Protein AF-A0A1G2L2D4-F1 (afdb_monomer_lite)

Foldseek 3Di:
DQLVVVVVVVDDNVVSVLVVLLVVCLPPAQFDQPVVVVVVCVVVVHDQDPPAPNRVDPPDRDHDDLVSLVVSCVSNPLVNVVVSLVVNLVVCVVSVHPDSQDPSSLVSQLSSVVSVCPVVQQDLVVAPDDLVNLCVLVVDDDDCLSVLLSLLQSLVCVVPVVCSDPVSSSVSSNVSVVDDPVVSVVSSVVSVVVSCVVVVVVSVVSCVVSVHD

pLDDT: mean 89.4, std 8.07, range [45.72, 97.75]

Organism: NCBI:txid1802276

Secondary structure (DSSP, 8-state):
-HHHHHHHTT--HHHHHHHHHHHHHTT---PPPHHHHHHHHHHHTPPPPTT-HHHH----S-PPPHHHHHHHHHHH-GGGHHHHHHHHHHHHHHTT-S-SS-HHHHHHHHHHHHHHGGGTS--GGGSS--HHHHHHHHT--S-HHHHHHHHHHHHHHHH-GGG--HHHHHHHHHHHTTS-HHHHHHHHHHHHHHHHHHHHHHHHHHHHHTT--

Radius of gyration: 24.01 Å; chains: 1; bounding box: 60×28×70 Å

Structure (mmCIF, N/CA/C/O backbone):
data_AF-A0A1G2L2D4-F1
#
_entry.id   AF-A0A1G2L2D4-F1
#
loop_
_atom_site.group_PDB
_atom_site.id
_atom_site.type_symbol
_atom_site.label_atom_id
_atom_site.label_alt_id
_atom_site.label_comp_id
_atom_site.label_asym_id
_atom_site.label_entity_id
_atom_site.label_seq_id
_atom_site.pdbx_PDB_ins_code
_atom_site.Cartn_x
_atom_site.Cartn_y
_atom_site.Cartn_z
_atom_site.occupancy
_atom_site.B_iso_or_equiv
_atom_site.auth_seq_id
_atom_site.auth_comp_id
_atom_site.auth_asym_id
_atom_site.auth_atom_id
_atom_site.pdbx_PDB_model_num
ATOM 1 N N . MET A 1 1 ? 6.292 14.207 -29.269 1.00 80.69 1 MET A N 1
ATOM 2 C CA . MET A 1 1 ? 7.335 13.376 -29.922 1.00 80.69 1 MET A CA 1
ATOM 3 C C . MET A 1 1 ? 6.946 11.897 -30.044 1.00 80.69 1 MET A C 1
ATOM 5 O O . MET A 1 1 ? 6.486 11.545 -31.118 1.00 80.69 1 MET A O 1
ATOM 9 N N . SER A 1 2 ? 7.044 11.030 -29.019 1.00 88.88 2 SER A N 1
ATOM 10 C CA . SER A 1 2 ? 6.772 9.578 -29.199 1.00 88.88 2 SER A CA 1
ATOM 11 C C . SER A 1 2 ? 5.342 9.255 -29.649 1.00 88.88 2 SER A C 1
ATOM 13 O O . SER A 1 2 ? 5.159 8.437 -30.542 1.00 88.88 2 SER A O 1
ATOM 15 N N . PHE A 1 3 ? 4.338 9.939 -29.089 1.00 92.94 3 PHE A N 1
ATOM 16 C CA . PHE A 1 3 ? 2.937 9.779 -29.498 1.00 92.94 3 PHE A CA 1
ATOM 17 C C . PHE A 1 3 ? 2.732 10.103 -30.986 1.00 92.94 3 PHE A C 1
ATOM 19 O O . PHE A 1 3 ? 2.241 9.273 -31.736 1.00 92.94 3 PHE A O 1
ATOM 26 N N . GLU A 1 4 ? 3.191 11.274 -31.439 1.00 94.25 4 GLU A N 1
ATOM 27 C CA . GLU A 1 4 ? 3.079 11.697 -32.844 1.00 94.25 4 GLU A CA 1
ATOM 28 C C . GLU A 1 4 ? 3.767 10.727 -33.810 1.00 94.25 4 GLU A C 1
ATOM 30 O O . GLU A 1 4 ? 3.238 10.459 -34.888 1.00 94.25 4 GLU A O 1
ATOM 35 N N . ILE A 1 5 ? 4.934 10.190 -33.433 1.00 95.69 5 ILE A N 1
ATOM 36 C CA . ILE A 1 5 ? 5.653 9.195 -34.240 1.00 95.69 5 ILE A CA 1
ATOM 37 C C . ILE A 1 5 ? 4.806 7.927 -34.387 1.00 95.69 5 ILE A C 1
ATOM 39 O O . ILE A 1 5 ? 4.599 7.461 -35.505 1.00 95.69 5 ILE A O 1
ATOM 43 N N . LEU A 1 6 ? 4.270 7.397 -33.287 1.00 96.44 6 LEU A N 1
ATOM 44 C CA . LEU A 1 6 ? 3.450 6.182 -33.303 1.00 96.44 6 LEU A CA 1
ATOM 45 C C . LEU A 1 6 ? 2.136 6.382 -34.070 1.00 96.44 6 LEU A C 1
ATOM 47 O O . LEU A 1 6 ? 1.734 5.504 -34.833 1.00 96.44 6 LEU A O 1
ATOM 51 N N . THR A 1 7 ? 1.518 7.557 -33.958 1.00 94.56 7 THR A N 1
ATOM 52 C CA . THR A 1 7 ? 0.327 7.918 -34.740 1.00 94.56 7 THR A CA 1
ATOM 53 C C . THR A 1 7 ? 0.637 7.984 -36.237 1.00 94.56 7 THR A C 1
ATOM 55 O O . THR A 1 7 ? -0.134 7.470 -37.046 1.00 94.56 7 THR A O 1
ATOM 58 N N . ARG A 1 8 ? 1.793 8.540 -36.636 1.00 96.25 8 ARG A N 1
ATOM 59 C CA . ARG A 1 8 ? 2.243 8.539 -38.045 1.00 96.25 8 ARG A CA 1
ATOM 60 C C . ARG A 1 8 ? 2.500 7.129 -38.574 1.00 96.25 8 ARG A C 1
ATOM 62 O O . ARG A 1 8 ? 2.202 6.857 -39.733 1.00 96.25 8 ARG A O 1
ATOM 69 N N . LEU A 1 9 ? 2.994 6.236 -37.717 1.00 96.81 9 LEU A N 1
ATOM 70 C CA . LEU A 1 9 ? 3.162 4.808 -38.005 1.00 96.81 9 LEU A CA 1
ATOM 71 C C . LEU A 1 9 ? 1.843 4.010 -37.940 1.00 96.81 9 LEU A C 1
ATOM 73 O O . LEU A 1 9 ? 1.861 2.797 -38.126 1.00 96.81 9 LEU A O 1
ATOM 77 N N . ARG A 1 10 ? 0.702 4.681 -37.723 1.00 96.06 10 ARG A N 1
ATOM 78 C CA . ARG A 1 10 ? -0.653 4.106 -37.669 1.00 96.06 10 ARG A CA 1
ATOM 79 C C . ARG A 1 10 ? -0.876 3.074 -36.558 1.00 96.06 10 ARG A C 1
ATOM 81 O O . ARG A 1 10 ? -1.702 2.176 -36.711 1.00 96.06 10 ARG A O 1
ATOM 88 N N . PHE A 1 11 ? -0.192 3.215 -35.423 1.00 96.69 11 PHE A N 1
ATOM 89 C CA . PHE A 1 11 ? -0.534 2.441 -34.227 1.00 96.69 11 PHE A CA 1
ATOM 90 C C . PHE A 1 11 ? -1.884 2.888 -33.635 1.00 96.69 11 PHE A C 1
ATOM 92 O O . PHE A 1 11 ? -2.236 4.066 -33.750 1.00 96.69 11 PHE A O 1
ATOM 99 N N . PRO A 1 12 ? -2.627 1.990 -32.958 1.00 97.69 12 PRO A N 1
ATOM 100 C CA . PRO A 1 12 ? -3.828 2.367 -32.217 1.00 97.69 12 PRO A CA 1
ATOM 101 C C . PRO A 1 12 ? -3.536 3.454 -31.176 1.00 97.69 12 PRO A C 1
ATOM 103 O O . PRO A 1 12 ? -2.518 3.387 -30.482 1.00 97.69 12 PRO A O 1
ATOM 106 N N . SER A 1 13 ? -4.451 4.416 -31.011 1.00 94.94 13 SER A N 1
ATOM 107 C CA . SER A 1 13 ? -4.260 5.555 -30.097 1.00 94.94 13 SER A CA 1
ATOM 108 C C . SER A 1 13 ? -3.960 5.117 -28.663 1.00 94.94 13 SER A C 1
ATOM 110 O O . SER A 1 13 ? -3.016 5.623 -28.067 1.00 94.94 13 SER A O 1
ATOM 112 N N . GLN A 1 14 ? -4.670 4.105 -28.150 1.00 94.81 14 GLN A N 1
ATOM 113 C CA . GLN A 1 14 ? -4.431 3.551 -26.808 1.00 94.81 14 GLN A CA 1
ATOM 114 C C . GLN A 1 14 ? -2.997 3.017 -26.646 1.00 94.81 14 GLN A C 1
ATOM 116 O O . GLN A 1 14 ? -2.347 3.234 -25.625 1.00 94.81 14 GLN A O 1
ATOM 121 N N . THR A 1 15 ? -2.466 2.345 -27.673 1.00 95.44 15 THR A N 1
ATOM 122 C CA . THR A 1 15 ? -1.081 1.854 -27.678 1.00 95.44 15 THR A CA 1
ATOM 123 C C . THR A 1 15 ? -0.090 3.014 -27.716 1.00 95.44 15 THR A C 1
ATOM 125 O O . THR A 1 15 ? 0.883 3.018 -26.961 1.00 95.44 15 THR A O 1
ATOM 128 N N . ALA A 1 16 ? -0.341 4.009 -28.569 1.00 96.62 16 ALA A N 1
ATOM 129 C CA . ALA A 1 16 ? 0.513 5.182 -28.694 1.00 96.62 16 ALA A CA 1
ATOM 130 C C . ALA A 1 16 ? 0.559 6.007 -27.395 1.00 96.62 16 ALA A C 1
ATOM 132 O O . ALA A 1 16 ? 1.639 6.440 -26.989 1.00 96.62 16 ALA A O 1
ATOM 133 N N . GLU A 1 17 ? -0.581 6.187 -26.724 1.00 95.56 17 GLU A N 1
ATOM 134 C CA . GLU A 1 17 ? -0.696 6.872 -25.430 1.00 95.56 17 GLU A CA 1
ATOM 135 C C . GLU A 1 17 ? 0.089 6.143 -24.346 1.00 95.56 17 GLU A C 1
ATOM 137 O O . GLU A 1 17 ? 0.968 6.742 -23.720 1.00 95.56 17 GLU A O 1
ATOM 142 N N . LYS A 1 18 ? -0.151 4.834 -24.188 1.00 96.00 18 LYS A N 1
ATOM 143 C CA . LYS A 1 18 ? 0.572 3.999 -23.226 1.00 96.00 18 LYS A CA 1
ATOM 144 C C . LYS A 1 18 ? 2.081 4.095 -23.436 1.00 96.00 18 LYS A C 1
ATOM 146 O O . LYS A 1 18 ? 2.811 4.415 -22.502 1.00 96.00 18 LYS A O 1
ATOM 151 N N . ILE A 1 19 ? 2.567 3.869 -24.659 1.00 96.56 19 ILE A N 1
ATOM 152 C CA . ILE A 1 19 ? 4.010 3.919 -24.945 1.00 96.56 19 ILE A CA 1
ATOM 153 C C . ILE A 1 19 ? 4.569 5.320 -24.677 1.00 96.56 19 ILE A C 1
ATOM 155 O O . ILE A 1 19 ? 5.642 5.446 -24.089 1.00 96.56 19 ILE A O 1
ATOM 159 N N . ALA A 1 20 ? 3.855 6.382 -25.058 1.00 96.38 20 ALA A N 1
ATOM 160 C CA . ALA A 1 20 ? 4.299 7.746 -24.794 1.00 96.38 20 ALA A CA 1
ATOM 161 C C . ALA A 1 20 ? 4.417 8.041 -23.289 1.00 96.38 20 ALA A C 1
ATOM 163 O O . ALA A 1 20 ? 5.375 8.702 -22.880 1.00 96.38 20 ALA A O 1
ATOM 164 N N . ILE A 1 21 ? 3.491 7.533 -22.469 1.00 96.75 21 ILE A N 1
ATOM 165 C CA . ILE A 1 21 ? 3.555 7.623 -21.004 1.00 96.75 21 ILE A CA 1
ATOM 166 C C . ILE A 1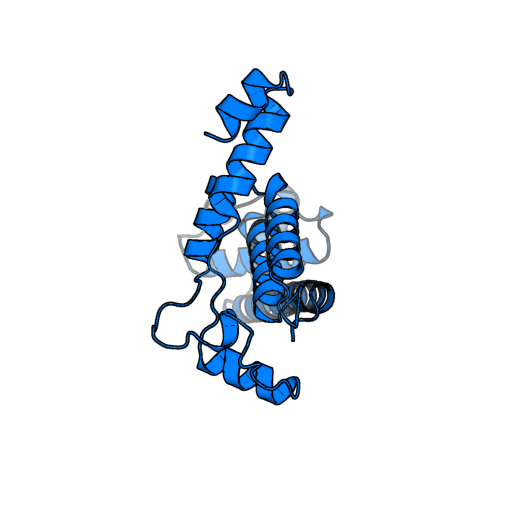 21 ? 4.773 6.857 -20.480 1.00 96.75 21 ILE A C 1
ATOM 168 O O . ILE A 1 21 ? 5.579 7.434 -19.748 1.00 96.75 21 ILE A O 1
ATOM 172 N N . LEU A 1 22 ? 4.957 5.600 -20.891 1.00 97.12 22 LEU A N 1
ATOM 173 C CA . LEU A 1 22 ? 6.080 4.773 -20.443 1.00 97.12 22 LEU A CA 1
ATOM 174 C C . LEU A 1 22 ? 7.427 5.419 -20.792 1.00 97.12 22 LEU A C 1
ATOM 176 O O . LEU A 1 22 ? 8.273 5.589 -19.919 1.00 97.12 22 LEU A O 1
ATOM 180 N N . VAL A 1 23 ? 7.604 5.872 -22.035 1.00 95.25 23 VAL A N 1
ATOM 181 C CA . VAL A 1 23 ? 8.831 6.555 -22.475 1.00 95.25 23 VAL A CA 1
ATOM 182 C C . VAL A 1 23 ? 9.038 7.873 -21.729 1.00 95.25 23 VAL A C 1
ATOM 184 O O . VAL A 1 23 ? 10.165 8.198 -21.372 1.00 95.25 23 VAL A O 1
ATOM 187 N N . ARG A 1 24 ? 7.981 8.635 -21.431 1.00 95.44 24 ARG A N 1
ATOM 188 C CA . ARG A 1 24 ? 8.111 9.880 -20.658 1.00 95.44 24 ARG A CA 1
ATOM 189 C C . ARG A 1 24 ? 8.618 9.630 -19.236 1.00 95.44 24 ARG A C 1
ATOM 191 O O . ARG A 1 24 ? 9.374 10.447 -18.720 1.00 95.44 24 ARG A O 1
ATOM 198 N N . TRP A 1 25 ? 8.189 8.537 -18.609 1.00 96.06 25 TRP A N 1
ATOM 199 C CA . TRP A 1 25 ? 8.404 8.298 -17.181 1.00 96.06 25 TRP A CA 1
ATOM 200 C C . TRP A 1 25 ? 9.449 7.221 -16.858 1.00 96.06 25 TRP A C 1
ATOM 202 O O . TRP A 1 25 ? 9.748 7.046 -15.682 1.00 96.06 25 TRP A O 1
ATOM 212 N N . HIS A 1 26 ? 10.021 6.510 -17.841 1.00 93.25 26 HIS A N 1
ATOM 213 C CA . HIS A 1 26 ? 10.925 5.372 -17.585 1.00 93.25 26 HIS A CA 1
ATOM 214 C C . HIS A 1 26 ? 12.214 5.729 -16.826 1.00 93.25 26 HIS A C 1
ATOM 216 O O . HIS A 1 26 ? 12.750 4.880 -16.118 1.00 93.25 26 HIS A O 1
ATOM 222 N N . LEU A 1 27 ? 12.686 6.978 -16.907 1.00 89.88 27 LEU A N 1
ATOM 223 C CA . LEU A 1 27 ? 13.819 7.489 -16.119 1.00 89.88 27 LEU A CA 1
ATOM 224 C C . LEU A 1 27 ? 13.375 7.984 -14.731 1.00 89.88 27 LEU A C 1
ATOM 226 O O . LEU A 1 27 ? 13.792 9.045 -14.265 1.00 89.88 27 LEU A O 1
ATOM 230 N N . PHE A 1 28 ? 12.482 7.244 -14.073 1.00 89.81 28 PHE A N 1
ATOM 231 C CA . PHE A 1 28 ? 12.010 7.585 -12.735 1.00 89.81 28 PHE A CA 1
ATOM 232 C C . PHE A 1 28 ? 13.119 7.403 -11.690 1.00 89.81 28 PHE A C 1
ATOM 234 O O . PHE A 1 28 ? 14.000 6.553 -11.816 1.00 89.81 28 PHE A O 1
ATOM 241 N N . ASN A 1 29 ? 13.065 8.208 -10.627 1.00 82.44 29 ASN A N 1
ATOM 242 C CA . ASN A 1 29 ? 14.020 8.142 -9.526 1.00 82.44 29 ASN A CA 1
ATOM 243 C C . ASN A 1 29 ? 13.524 7.179 -8.432 1.00 82.44 29 ASN A C 1
ATOM 245 O O . ASN A 1 29 ? 12.402 7.307 -7.937 1.00 82.44 29 ASN A O 1
ATOM 249 N N . TYR A 1 30 ? 14.381 6.245 -8.023 1.00 86.69 30 TYR A N 1
ATOM 250 C CA . TYR A 1 30 ? 14.135 5.251 -6.974 1.00 86.69 30 TYR A CA 1
ATOM 251 C C . TYR A 1 30 ? 15.313 5.140 -5.986 1.00 86.69 30 TYR A C 1
ATOM 253 O O . TYR A 1 30 ? 15.654 4.054 -5.514 1.00 86.69 30 TYR A O 1
ATOM 261 N N . LYS A 1 31 ? 15.956 6.272 -5.672 1.00 85.94 31 LYS A N 1
ATOM 262 C CA . LYS A 1 31 ? 17.039 6.352 -4.679 1.00 85.94 31 LYS A CA 1
ATOM 263 C C . LYS A 1 31 ? 16.549 5.934 -3.287 1.00 85.94 31 LYS A C 1
ATOM 265 O O . LYS A 1 31 ? 15.456 6.318 -2.862 1.00 85.94 31 LYS A O 1
ATOM 270 N N . LEU A 1 32 ? 17.377 5.168 -2.581 1.00 82.62 32 LEU A N 1
ATOM 271 C CA . LEU A 1 32 ? 17.177 4.824 -1.174 1.00 82.62 32 LEU A CA 1
ATOM 272 C C . LEU A 1 32 ? 17.857 5.849 -0.272 1.00 82.62 32 LEU A C 1
ATOM 274 O O . LEU A 1 32 ? 18.746 6.582 -0.707 1.00 82.62 32 LEU A O 1
ATOM 278 N N . GLN A 1 33 ? 17.430 5.887 0.988 1.00 82.31 33 GLN A N 1
ATOM 279 C CA . GLN A 1 33 ? 18.176 6.590 2.020 1.00 82.31 33 GLN A CA 1
ATOM 280 C C . GLN A 1 33 ? 19.536 5.902 2.201 1.00 82.31 33 GLN A C 1
ATOM 282 O O . GLN A 1 33 ? 19.634 4.675 2.123 1.00 82.31 33 GLN A O 1
ATOM 287 N N . ARG A 1 34 ? 20.594 6.695 2.373 1.00 78.62 34 ARG A N 1
ATOM 288 C CA . ARG A 1 34 ? 21.974 6.202 2.299 1.00 78.62 34 ARG A CA 1
ATOM 289 C C . ARG A 1 34 ? 22.308 5.186 3.394 1.00 78.62 34 ARG A C 1
ATOM 291 O O . ARG A 1 34 ? 22.949 4.185 3.107 1.00 78.62 34 ARG A O 1
ATOM 298 N N . ASP A 1 35 ? 21.893 5.461 4.621 1.00 80.00 35 ASP A N 1
ATOM 299 C CA . ASP A 1 35 ? 22.032 4.584 5.787 1.00 80.00 35 ASP A CA 1
ATOM 300 C C . ASP A 1 35 ? 21.331 3.238 5.572 1.00 80.00 35 ASP A C 1
ATOM 302 O O . ASP A 1 35 ? 21.968 2.194 5.697 1.00 80.00 35 ASP A O 1
ATOM 306 N N . VAL A 1 36 ? 20.069 3.275 5.136 1.00 80.88 36 VAL A N 1
ATOM 307 C CA . VAL A 1 36 ? 19.278 2.077 4.810 1.00 80.88 36 VAL A CA 1
ATOM 308 C C . VAL A 1 36 ? 19.978 1.255 3.728 1.00 80.88 36 VAL A C 1
ATOM 310 O O . VAL A 1 36 ? 20.121 0.040 3.826 1.00 80.88 36 VAL A O 1
ATOM 313 N N . GLU A 1 37 ? 20.472 1.921 2.690 1.00 79.69 37 GLU A N 1
ATOM 314 C CA . GLU A 1 37 ? 21.170 1.259 1.598 1.00 79.69 37 GLU A CA 1
ATOM 315 C C . GLU A 1 37 ? 22.506 0.623 2.013 1.00 79.69 37 GLU A C 1
ATOM 317 O O . GLU A 1 37 ? 22.841 -0.470 1.549 1.00 79.69 37 GLU A O 1
ATOM 322 N N . GLU A 1 38 ? 23.286 1.301 2.855 1.00 81.88 38 GLU A N 1
ATOM 323 C CA . GLU A 1 38 ? 24.543 0.770 3.387 1.00 81.88 38 GLU A CA 1
ATOM 324 C C . GLU A 1 38 ? 24.298 -0.459 4.276 1.00 81.88 38 GLU A C 1
ATOM 326 O O . GLU A 1 38 ? 25.048 -1.432 4.176 1.00 81.88 38 GLU A O 1
ATOM 331 N N . GLU A 1 39 ? 23.234 -0.451 5.081 1.00 83.31 39 GLU A N 1
ATOM 332 C CA . GLU A 1 39 ? 22.797 -1.598 5.885 1.00 83.31 39 GLU A CA 1
ATOM 333 C C . GLU A 1 39 ? 22.426 -2.797 5.000 1.00 83.31 39 GLU A C 1
ATOM 335 O O . GLU A 1 39 ? 23.010 -3.874 5.135 1.00 83.31 39 GLU A O 1
ATOM 340 N N . ILE A 1 40 ? 21.566 -2.587 4.001 1.00 81.75 40 ILE A N 1
ATOM 341 C CA . ILE A 1 40 ? 21.149 -3.629 3.052 1.00 81.75 40 ILE A CA 1
ATOM 342 C C . ILE A 1 40 ? 22.345 -4.254 2.325 1.00 81.75 40 ILE A C 1
ATOM 344 O O . ILE A 1 40 ? 22.413 -5.472 2.160 1.00 81.75 40 ILE A O 1
ATOM 348 N N . ARG A 1 41 ? 23.302 -3.439 1.864 1.00 79.94 41 ARG A N 1
ATOM 349 C CA . ARG A 1 41 ? 24.497 -3.948 1.171 1.00 79.94 41 ARG A CA 1
ATOM 350 C C . ARG A 1 41 ? 25.334 -4.847 2.072 1.00 79.94 41 ARG A C 1
ATOM 352 O O . ARG A 1 41 ? 25.799 -5.886 1.608 1.00 79.94 41 ARG A O 1
ATOM 359 N N . ARG A 1 42 ? 25.493 -4.479 3.350 1.00 83.94 42 ARG A N 1
ATOM 360 C CA . ARG A 1 42 ? 26.192 -5.314 4.341 1.00 83.94 42 ARG A CA 1
ATOM 361 C C . ARG A 1 42 ? 25.459 -6.632 4.555 1.00 83.94 42 ARG A C 1
ATOM 363 O O . ARG A 1 42 ? 26.083 -7.686 4.516 1.00 83.94 42 ARG A O 1
ATOM 370 N N . GLU A 1 43 ? 24.142 -6.584 4.713 1.00 82.19 43 GLU A N 1
ATOM 371 C CA . GLU A 1 43 ? 23.315 -7.776 4.913 1.00 82.19 43 GLU A CA 1
ATOM 372 C C . GLU A 1 43 ? 23.318 -8.745 3.723 1.00 82.19 43 GLU A C 1
ATOM 374 O O . GLU A 1 43 ? 23.214 -9.965 3.904 1.00 82.19 43 GLU A O 1
ATOM 379 N N . LEU A 1 44 ? 23.376 -8.210 2.503 1.00 79.62 44 LEU A N 1
ATOM 380 C CA . LEU A 1 44 ? 23.395 -8.984 1.262 1.00 79.62 44 LEU A CA 1
ATOM 381 C C . LEU A 1 44 ? 24.812 -9.365 0.814 1.00 79.62 44 LEU A C 1
ATOM 383 O O . LEU A 1 44 ? 24.946 -10.079 -0.178 1.00 79.62 44 LEU A O 1
ATOM 387 N N . ASN A 1 45 ? 25.847 -8.915 1.532 1.00 81.50 45 ASN A N 1
ATOM 388 C CA . ASN A 1 45 ? 27.250 -9.032 1.134 1.00 81.50 45 ASN A CA 1
ATOM 389 C C . ASN A 1 45 ? 27.488 -8.532 -0.309 1.00 81.50 45 ASN A C 1
ATOM 391 O O . ASN A 1 45 ? 28.174 -9.169 -1.109 1.00 81.50 45 ASN A O 1
ATOM 395 N N . GLU A 1 46 ? 26.855 -7.408 -0.662 1.00 75.69 46 GLU A N 1
ATOM 396 C CA . GLU A 1 46 ? 26.930 -6.794 -1.989 1.00 75.69 46 GLU A CA 1
ATOM 397 C C . GLU A 1 46 ? 27.882 -5.589 -1.987 1.00 75.69 46 GLU A C 1
ATOM 399 O O . GLU A 1 46 ? 27.644 -4.582 -1.318 1.00 75.69 46 GLU A O 1
ATOM 404 N N . GLU A 1 47 ? 28.935 -5.654 -2.801 1.00 76.44 47 GLU A N 1
ATOM 405 C CA . GLU A 1 47 ? 29.851 -4.529 -3.016 1.00 76.44 47 GLU A CA 1
ATOM 406 C C . GLU A 1 47 ? 29.314 -3.529 -4.053 1.00 76.44 47 GLU A C 1
ATOM 408 O O . GLU A 1 47 ? 28.500 -3.866 -4.920 1.00 76.44 47 GLU A O 1
ATOM 413 N N . LYS A 1 48 ? 29.779 -2.273 -3.972 1.00 77.12 48 LYS A N 1
ATOM 414 C CA . LYS A 1 48 ? 29.490 -1.262 -5.002 1.00 77.12 48 LYS A CA 1
ATOM 415 C C . LYS A 1 48 ? 30.253 -1.607 -6.276 1.00 77.12 48 LYS A C 1
ATOM 417 O O . LYS A 1 48 ? 31.455 -1.852 -6.225 1.00 77.12 48 LYS A O 1
ATOM 422 N N . HIS A 1 49 ? 29.588 -1.546 -7.420 1.00 79.25 49 HIS A N 1
ATOM 423 C CA . HIS A 1 49 ? 30.216 -1.747 -8.709 1.00 79.25 49 HIS A CA 1
ATOM 424 C C . HIS A 1 49 ? 30.571 -0.399 -9.364 1.00 79.25 49 HIS A C 1
ATOM 426 O O . HIS A 1 49 ? 29.686 0.404 -9.653 1.00 79.25 49 HIS A O 1
ATOM 432 N N . PRO A 1 50 ? 31.844 -0.148 -9.718 1.00 77.25 50 PRO A N 1
ATOM 433 C CA . PRO A 1 50 ? 32.299 1.155 -10.219 1.00 77.25 50 PRO A CA 1
ATOM 434 C C . PRO A 1 50 ? 31.695 1.564 -11.570 1.00 77.25 50 PRO A C 1
ATOM 436 O O . PRO A 1 50 ? 31.790 2.721 -11.955 1.00 77.25 50 PRO A O 1
ATOM 439 N N . ARG A 1 51 ? 31.102 0.617 -12.308 1.00 77.81 51 ARG A N 1
ATOM 440 C CA . ARG A 1 51 ? 30.385 0.860 -13.576 1.00 77.81 51 ARG A CA 1
ATOM 441 C C . ARG A 1 51 ? 28.864 0.936 -13.444 1.00 77.81 51 ARG A C 1
ATOM 443 O O . ARG A 1 51 ? 28.205 1.105 -14.463 1.00 77.81 51 ARG A O 1
ATOM 450 N N . ASP A 1 52 ? 28.293 0.743 -12.254 1.00 77.94 52 ASP A N 1
ATOM 451 C CA . ASP A 1 52 ? 26.850 0.926 -12.088 1.00 77.94 52 ASP A CA 1
ATOM 452 C C . ASP A 1 52 ? 26.567 2.418 -11.850 1.00 77.94 52 ASP A C 1
ATOM 454 O O . ASP A 1 52 ? 27.041 2.971 -10.853 1.00 77.94 52 ASP A O 1
ATOM 458 N N . PRO A 1 53 ? 25.801 3.097 -12.726 1.00 74.44 53 PRO A N 1
ATOM 459 C CA . PRO A 1 53 ? 25.433 4.498 -12.523 1.00 74.44 53 PRO A CA 1
ATOM 460 C C . PRO A 1 53 ? 24.765 4.750 -11.167 1.00 74.44 53 PRO A C 1
ATOM 462 O O . PRO A 1 53 ? 24.903 5.829 -10.596 1.00 74.44 53 PRO A O 1
ATOM 465 N N . GLU A 1 54 ? 24.076 3.745 -10.620 1.00 72.81 54 GLU A N 1
ATOM 466 C CA . GLU A 1 54 ? 23.441 3.837 -9.307 1.00 72.81 54 GLU A CA 1
ATOM 467 C C . GLU A 1 54 ? 24.449 3.833 -8.144 1.00 72.81 54 GLU A C 1
ATOM 469 O O . GLU A 1 54 ? 24.140 4.366 -7.076 1.00 72.81 54 GLU A O 1
ATOM 474 N N . ASP A 1 55 ? 25.652 3.295 -8.347 1.00 71.06 55 ASP A N 1
ATOM 475 C CA . ASP A 1 55 ? 26.726 3.235 -7.349 1.00 71.06 55 ASP A CA 1
ATOM 476 C C . ASP A 1 55 ? 27.641 4.465 -7.364 1.00 71.06 55 ASP A C 1
ATOM 478 O O . ASP A 1 55 ? 28.228 4.809 -6.334 1.00 71.06 55 ASP A O 1
ATOM 482 N N . ILE A 1 56 ? 27.754 5.126 -8.520 1.00 63.09 56 ILE A N 1
ATOM 483 C CA . ILE A 1 56 ? 28.656 6.264 -8.750 1.00 63.09 56 ILE A CA 1
ATOM 484 C C . ILE A 1 56 ? 28.127 7.550 -8.086 1.00 63.09 56 ILE A C 1
ATOM 486 O O . ILE A 1 56 ? 28.905 8.398 -7.646 1.00 63.09 56 ILE A O 1
ATOM 490 N N . GLU A 1 57 ? 26.806 7.709 -7.979 1.00 58.19 57 GLU A N 1
ATOM 491 C CA . GLU A 1 57 ? 26.178 8.973 -7.588 1.00 58.19 57 GLU A CA 1
ATOM 492 C C . GLU A 1 57 ? 25.636 8.946 -6.144 1.00 58.19 57 GLU A C 1
ATOM 494 O O . GLU A 1 57 ? 24.469 8.655 -5.892 1.00 58.19 57 GLU A O 1
ATOM 499 N N . LEU A 1 58 ? 26.487 9.300 -5.174 1.00 53.91 58 LEU A N 1
ATOM 500 C CA . LEU A 1 58 ? 26.107 9.528 -3.765 1.00 53.91 58 LEU A CA 1
ATOM 501 C C . LEU A 1 58 ? 26.359 10.979 -3.322 1.00 53.91 58 LEU A C 1
ATOM 503 O O . LEU A 1 58 ? 26.767 11.241 -2.193 1.00 53.91 58 LEU A O 1
ATOM 507 N N . LYS A 1 59 ? 26.132 11.950 -4.212 1.00 45.72 59 LYS A N 1
ATOM 508 C CA . LYS A 1 59 ? 26.137 13.377 -3.854 1.00 45.72 59 LYS A CA 1
ATOM 509 C C . LYS A 1 59 ? 24.720 13.933 -3.942 1.00 45.72 59 LYS A C 1
ATOM 511 O O . LYS A 1 59 ? 24.324 14.504 -4.950 1.00 45.72 59 LYS A O 1
ATOM 516 N N . GLY A 1 60 ? 23.947 13.722 -2.884 1.00 53.03 60 GLY A N 1
ATOM 517 C CA . GLY A 1 60 ? 22.631 14.329 -2.711 1.00 53.03 60 GLY A CA 1
ATOM 518 C C . GLY A 1 60 ? 21.833 13.645 -1.608 1.00 53.03 60 GLY A C 1
ATOM 519 O O . GLY A 1 60 ? 21.756 12.422 -1.572 1.00 53.03 60 GLY A O 1
ATOM 520 N N . GLU A 1 61 ? 21.224 14.436 -0.730 1.00 58.69 61 GLU A N 1
ATOM 521 C CA . GLU A 1 61 ? 20.381 13.961 0.382 1.00 58.69 61 GLU A CA 1
ATOM 522 C C . GLU A 1 61 ? 18.973 13.522 -0.069 1.00 58.69 61 GLU A C 1
ATOM 524 O O . GLU A 1 61 ? 18.174 13.034 0.726 1.00 58.69 61 GLU A O 1
ATOM 529 N N . ASN A 1 62 ? 18.650 13.673 -1.358 1.00 73.94 62 ASN A N 1
ATOM 530 C CA . ASN A 1 62 ? 17.313 13.413 -1.883 1.00 73.94 62 ASN A CA 1
ATOM 531 C C . ASN A 1 62 ? 17.110 11.926 -2.220 1.00 73.94 62 ASN A C 1
ATOM 533 O O . ASN A 1 62 ? 17.632 11.424 -3.221 1.00 73.94 62 ASN A O 1
ATOM 537 N N . TYR A 1 63 ? 16.287 11.251 -1.416 1.00 83.06 63 TYR A N 1
ATOM 538 C CA . TYR A 1 63 ? 15.803 9.886 -1.637 1.00 83.06 63 TYR A CA 1
ATOM 539 C C . TYR A 1 63 ? 14.352 9.876 -2.141 1.00 83.06 63 TYR A C 1
ATOM 541 O O . TYR A 1 63 ? 13.619 10.867 -2.059 1.00 83.06 63 TYR A O 1
ATOM 549 N N . THR A 1 64 ? 13.909 8.741 -2.676 1.00 88.56 64 THR A N 1
ATOM 550 C CA . THR A 1 64 ? 12.536 8.585 -3.158 1.00 88.56 64 THR A CA 1
ATOM 551 C C . THR A 1 64 ? 11.587 8.387 -1.977 1.00 88.56 64 THR A C 1
ATOM 553 O O . THR A 1 64 ? 11.685 7.406 -1.243 1.00 88.56 64 THR A O 1
ATOM 556 N N . THR A 1 65 ? 10.645 9.311 -1.794 1.00 91.88 65 THR A N 1
ATOM 557 C CA . THR A 1 65 ? 9.591 9.235 -0.768 1.00 91.88 65 THR A CA 1
ATOM 558 C C . THR A 1 65 ? 8.329 8.559 -1.309 1.00 91.88 65 THR A C 1
ATOM 560 O O . THR A 1 65 ? 8.104 8.536 -2.522 1.00 91.88 65 THR A O 1
ATOM 563 N N . ASP A 1 66 ? 7.445 8.073 -0.429 1.00 92.56 66 ASP A N 1
ATOM 564 C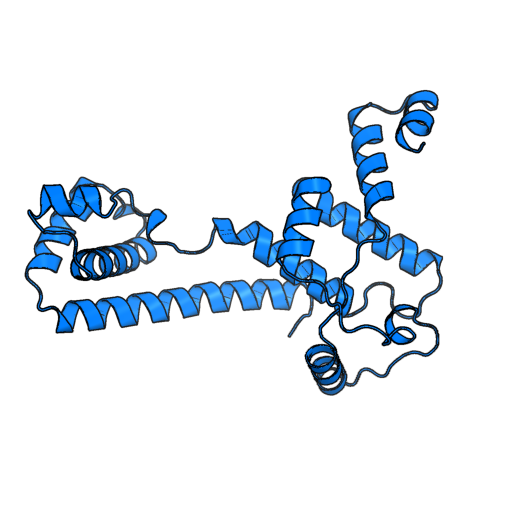 CA . ASP A 1 66 ? 6.158 7.500 -0.864 1.00 92.56 66 ASP A CA 1
ATOM 565 C C . ASP A 1 66 ? 5.284 8.546 -1.567 1.00 92.56 66 ASP A C 1
ATOM 567 O O . ASP A 1 66 ? 4.529 8.216 -2.474 1.00 92.56 66 ASP A O 1
ATOM 571 N N . ALA A 1 67 ? 5.413 9.828 -1.205 1.00 93.06 67 ALA A N 1
ATOM 572 C CA . ALA A 1 67 ? 4.732 10.920 -1.899 1.00 93.06 67 ALA A CA 1
ATOM 573 C C . ALA A 1 67 ? 5.182 11.034 -3.367 1.00 93.06 67 ALA A C 1
ATOM 575 O O . ALA A 1 67 ? 4.345 11.191 -4.262 1.00 93.06 67 ALA A O 1
ATOM 576 N N . SER A 1 68 ? 6.485 10.894 -3.629 1.00 93.31 68 SER A N 1
ATOM 577 C CA . SER A 1 68 ? 7.033 10.861 -4.990 1.00 93.31 68 SER A CA 1
ATOM 578 C C . SER A 1 68 ? 6.550 9.637 -5.769 1.00 93.31 68 SER A C 1
ATOM 580 O O . SER A 1 68 ? 6.175 9.775 -6.934 1.00 93.31 68 SER A O 1
ATOM 582 N N . ILE A 1 69 ? 6.482 8.465 -5.126 1.00 95.31 69 ILE A N 1
ATOM 583 C CA . ILE A 1 69 ? 5.952 7.240 -5.749 1.00 95.31 69 ILE A CA 1
ATOM 584 C C . ILE A 1 69 ? 4.457 7.396 -6.061 1.00 95.31 69 ILE A C 1
ATOM 586 O O . ILE A 1 69 ? 4.042 7.133 -7.185 1.00 95.31 69 ILE A O 1
ATOM 590 N N . ARG A 1 70 ? 3.652 7.919 -5.128 1.00 95.62 70 ARG A N 1
ATOM 591 C CA . ARG A 1 70 ? 2.226 8.220 -5.353 1.00 95.62 70 ARG A CA 1
ATOM 592 C C . ARG A 1 70 ? 2.017 9.181 -6.523 1.00 95.62 70 ARG A C 1
ATOM 594 O O . ARG A 1 70 ? 1.105 8.989 -7.325 1.00 95.62 70 ARG A O 1
ATOM 601 N N . ARG A 1 71 ? 2.865 10.207 -6.653 1.00 95.69 71 ARG A N 1
ATOM 602 C CA . ARG A 1 71 ? 2.829 11.125 -7.802 1.00 95.69 71 ARG A CA 1
ATOM 603 C C . ARG A 1 71 ? 3.155 10.403 -9.110 1.00 95.69 71 ARG A C 1
ATOM 605 O O . ARG A 1 71 ? 2.478 10.656 -10.102 1.00 95.69 71 ARG A O 1
ATOM 612 N N . LEU A 1 72 ? 4.154 9.522 -9.113 1.00 96.81 72 LEU A N 1
ATOM 613 C CA . LEU A 1 72 ? 4.507 8.721 -10.285 1.00 96.81 72 LEU A CA 1
ATOM 614 C C . LEU A 1 72 ? 3.352 7.801 -10.701 1.00 96.81 72 LEU A C 1
ATOM 616 O O . LEU A 1 72 ? 2.941 7.860 -11.855 1.00 96.81 72 LEU A O 1
ATOM 620 N N . ILE A 1 73 ? 2.780 7.044 -9.758 1.00 96.94 73 ILE A N 1
ATOM 621 C CA . ILE A 1 73 ? 1.623 6.164 -9.996 1.00 96.94 73 ILE A CA 1
ATOM 622 C C . ILE A 1 73 ? 0.465 6.957 -10.611 1.00 96.94 73 ILE A C 1
ATOM 624 O O . ILE A 1 73 ? -0.103 6.530 -11.608 1.00 96.94 73 ILE A O 1
ATOM 628 N N . ARG A 1 74 ? 0.150 8.146 -10.079 1.00 96.81 74 ARG A N 1
ATOM 629 C CA . ARG A 1 74 ? -0.924 8.997 -10.619 1.00 96.81 74 ARG A CA 1
ATOM 630 C C . ARG A 1 74 ? -0.668 9.448 -12.060 1.00 96.81 74 ARG A C 1
ATOM 632 O O . ARG A 1 74 ? -1.609 9.571 -12.831 1.00 96.81 74 ARG A O 1
ATOM 639 N N . ASN A 1 75 ? 0.584 9.732 -12.410 1.00 96.50 75 ASN A N 1
ATOM 640 C CA . ASN A 1 75 ? 0.938 10.230 -13.741 1.00 96.50 75 ASN A CA 1
ATOM 641 C C . ASN A 1 75 ? 1.065 9.120 -14.791 1.00 96.50 75 ASN A C 1
ATOM 643 O O . ASN A 1 75 ? 0.962 9.405 -15.984 1.00 96.50 75 ASN A O 1
ATOM 647 N N . VAL A 1 76 ? 1.374 7.897 -14.355 1.00 97.06 76 VAL A N 1
ATOM 648 C CA . VAL A 1 76 ? 1.601 6.737 -15.226 1.00 97.06 76 VAL A CA 1
ATOM 649 C C . VAL A 1 76 ? 0.351 5.868 -15.352 1.00 97.06 76 VAL A C 1
ATOM 651 O O . VAL A 1 76 ? 0.120 5.311 -16.419 1.00 97.06 76 VAL A O 1
ATOM 654 N N . GLY A 1 77 ? -0.455 5.790 -14.295 1.00 96.44 77 GLY A N 1
ATOM 655 C CA . GLY A 1 77 ? -1.550 4.837 -14.147 1.00 96.44 77 GLY A CA 1
ATOM 656 C C . GLY A 1 77 ? -1.084 3.577 -13.400 1.00 96.44 77 GLY A C 1
ATOM 657 O O . GLY A 1 77 ? -0.022 3.033 -13.732 1.00 96.44 77 GLY A O 1
ATOM 658 N N . PRO A 1 78 ? -1.822 3.100 -12.377 1.00 95.75 78 PRO A N 1
ATOM 659 C CA . PRO A 1 78 ? -1.469 1.884 -11.636 1.00 95.75 78 PRO A CA 1
ATOM 660 C C . PRO A 1 78 ? -1.316 0.652 -12.545 1.00 95.75 78 PRO A C 1
ATOM 662 O O . PRO A 1 78 ? -0.403 -0.148 -12.352 1.00 95.75 78 PRO A O 1
ATOM 665 N N . GLU A 1 79 ? -2.134 0.547 -13.589 1.00 95.31 79 GLU A N 1
ATOM 666 C CA . GLU A 1 79 ? -2.143 -0.522 -14.590 1.00 95.31 79 GLU A CA 1
ATOM 667 C C . GLU A 1 79 ? -0.903 -0.546 -15.504 1.00 95.31 79 GLU A C 1
ATOM 669 O O . GLU A 1 79 ? -0.690 -1.501 -16.253 1.00 95.31 79 GLU A O 1
ATOM 674 N N . HIS A 1 80 ? -0.085 0.508 -15.487 1.00 97.06 80 HIS A N 1
ATOM 675 C CA . HIS A 1 80 ? 1.103 0.643 -16.333 1.00 97.06 80 HIS A CA 1
ATOM 676 C C . HIS A 1 80 ? 2.415 0.570 -15.548 1.00 97.06 80 HIS A C 1
ATOM 678 O O . HIS A 1 80 ? 3.487 0.569 -16.156 1.00 97.06 80 HIS A O 1
ATOM 684 N N . MET A 1 81 ? 2.361 0.460 -14.218 1.00 97.00 81 MET A N 1
ATOM 685 C CA . MET A 1 81 ? 3.558 0.447 -13.371 1.00 97.00 81 MET A CA 1
ATOM 686 C C . MET A 1 81 ? 4.472 -0.752 -13.640 1.00 97.00 81 MET A C 1
ATOM 688 O O . MET A 1 81 ? 5.690 -0.585 -13.698 1.00 97.00 81 MET A O 1
ATOM 692 N N . ASP A 1 82 ? 3.908 -1.938 -13.872 1.00 96.25 82 ASP A N 1
ATOM 693 C CA . ASP A 1 82 ? 4.703 -3.128 -14.198 1.00 96.25 82 ASP A CA 1
ATOM 694 C C . ASP A 1 82 ? 5.449 -2.964 -15.526 1.00 96.25 82 ASP A C 1
ATOM 696 O O . ASP A 1 82 ? 6.624 -3.318 -15.640 1.00 96.25 82 ASP A O 1
ATOM 700 N N . ASP A 1 83 ? 4.794 -2.382 -16.530 1.00 97.75 83 ASP A N 1
ATOM 701 C CA . ASP A 1 83 ? 5.425 -2.127 -17.822 1.00 97.75 83 ASP A CA 1
ATOM 702 C C . ASP A 1 83 ? 6.458 -0.999 -17.734 1.00 97.75 83 ASP A C 1
ATOM 704 O O . ASP A 1 83 ? 7.509 -1.089 -18.369 1.00 97.75 83 ASP A O 1
ATOM 708 N N . LEU A 1 84 ? 6.232 0.012 -16.889 1.00 97.75 84 LEU A N 1
ATOM 709 C CA . LEU A 1 84 ? 7.219 1.056 -16.606 1.00 97.75 84 LEU A CA 1
ATOM 710 C C . LEU A 1 84 ? 8.512 0.461 -16.038 1.00 97.75 84 LEU A C 1
ATOM 712 O O . LEU A 1 84 ? 9.609 0.807 -16.485 1.00 97.75 84 LEU A O 1
ATOM 716 N N . VAL A 1 85 ? 8.386 -0.467 -15.087 1.00 96.56 85 VAL A N 1
ATOM 717 C CA . VAL A 1 85 ? 9.535 -1.170 -14.508 1.00 96.56 85 VAL A CA 1
ATOM 718 C C . VAL A 1 85 ? 10.241 -2.018 -15.565 1.00 96.56 85 VAL A C 1
ATOM 720 O O . VAL A 1 85 ? 11.468 -1.969 -15.647 1.00 96.56 85 VAL A O 1
ATOM 723 N N . LYS A 1 86 ? 9.505 -2.741 -16.420 1.00 96.81 86 LYS A N 1
ATOM 724 C CA . LYS A 1 86 ? 10.108 -3.520 -17.518 1.00 96.81 86 LYS A CA 1
ATOM 725 C C . LYS A 1 86 ? 10.911 -2.640 -18.471 1.00 96.81 86 LYS A C 1
ATOM 727 O O . LYS A 1 86 ? 12.034 -3.004 -18.804 1.00 96.81 86 LYS A O 1
ATOM 732 N N . VAL A 1 87 ? 10.391 -1.473 -18.860 1.00 96.56 87 VAL A N 1
ATOM 733 C CA . VAL A 1 87 ? 11.123 -0.530 -19.725 1.00 96.56 87 VAL A CA 1
ATOM 734 C C . VAL A 1 87 ? 12.433 -0.096 -19.064 1.00 96.56 87 VAL A C 1
ATOM 736 O O . VAL A 1 87 ? 13.470 -0.072 -19.726 1.00 96.56 87 VAL A O 1
ATOM 739 N N . ARG A 1 88 ? 12.429 0.162 -17.750 1.00 94.81 88 ARG A N 1
ATOM 740 C CA . ARG A 1 88 ? 13.653 0.491 -17.006 1.00 94.81 88 ARG A CA 1
ATOM 741 C C . ARG A 1 88 ? 14.648 -0.674 -16.948 1.00 94.81 88 ARG A C 1
ATOM 743 O O . ARG A 1 88 ? 15.850 -0.449 -17.055 1.00 94.81 88 ARG A O 1
ATOM 750 N N . ILE A 1 89 ? 14.170 -1.911 -16.815 1.00 94.75 89 ILE A N 1
ATOM 751 C CA . ILE A 1 89 ? 15.022 -3.109 -16.878 1.00 94.75 89 ILE A CA 1
ATOM 752 C C . ILE A 1 89 ? 15.653 -3.239 -18.272 1.00 94.75 89 ILE A C 1
ATOM 754 O O . ILE A 1 89 ? 16.856 -3.474 -18.371 1.00 94.75 89 ILE A O 1
ATOM 758 N N . CYS A 1 90 ? 14.881 -3.038 -19.343 1.00 95.31 90 CYS A N 1
ATOM 759 C CA . CYS A 1 90 ? 15.390 -3.067 -20.717 1.00 95.31 90 CYS A CA 1
ATOM 760 C C . CYS A 1 90 ? 16.469 -2.001 -20.959 1.00 95.31 90 CYS A C 1
ATOM 762 O O . CYS A 1 90 ? 17.503 -2.315 -21.543 1.00 95.31 90 CYS A O 1
ATOM 764 N N . ASP A 1 91 ? 16.258 -0.777 -20.472 1.00 93.00 91 ASP A N 1
ATOM 765 C CA . ASP A 1 91 ? 17.230 0.324 -20.537 1.00 93.00 91 ASP A CA 1
ATOM 766 C C . ASP A 1 91 ? 18.548 -0.030 -19.821 1.00 93.00 91 ASP A C 1
ATOM 768 O O . ASP A 1 91 ? 19.641 0.137 -20.370 1.00 93.00 91 ASP A O 1
ATOM 772 N N . ARG A 1 92 ? 18.450 -0.631 -18.628 1.00 92.19 92 ARG A N 1
ATOM 773 C CA . ARG A 1 92 ? 19.609 -1.129 -17.874 1.00 92.19 92 ARG A CA 1
ATOM 774 C C . ARG A 1 92 ? 20.359 -2.232 -18.626 1.00 92.19 92 ARG A C 1
ATOM 776 O O . ARG A 1 92 ? 21.582 -2.157 -18.736 1.00 92.19 92 ARG A O 1
ATOM 783 N N . ILE A 1 93 ? 19.645 -3.217 -19.179 1.00 93.38 93 ILE A N 1
ATOM 784 C CA . ILE A 1 93 ? 20.239 -4.292 -19.996 1.00 93.38 93 ILE A CA 1
ATOM 785 C C . ILE A 1 93 ? 20.953 -3.705 -21.219 1.00 93.38 93 ILE A C 1
ATOM 787 O O . ILE A 1 93 ? 22.112 -4.033 -21.463 1.00 93.38 93 ILE A O 1
ATOM 791 N N . GLY A 1 94 ? 20.288 -2.813 -21.959 1.00 93.00 94 GLY A N 1
ATOM 792 C CA . GLY A 1 94 ? 20.847 -2.176 -23.153 1.00 93.00 94 GLY A CA 1
ATOM 793 C C . GLY A 1 94 ? 22.078 -1.315 -22.863 1.00 93.00 94 GLY A C 1
ATOM 794 O O . GLY A 1 94 ? 22.978 -1.232 -23.694 1.00 93.00 94 GLY A O 1
ATOM 795 N N . SER A 1 95 ? 22.158 -0.739 -21.662 1.00 89.19 95 SER A N 1
ATOM 796 C CA . SER A 1 95 ? 23.303 0.056 -21.201 1.00 89.19 95 SER A CA 1
ATOM 797 C C . SER A 1 95 ? 24.501 -0.785 -20.735 1.00 89.19 95 SER A C 1
ATOM 799 O O . SER A 1 95 ? 25.537 -0.225 -20.381 1.00 89.19 95 SER A O 1
ATOM 801 N N . GLY A 1 96 ? 24.381 -2.118 -20.696 1.00 87.56 96 GLY A N 1
ATOM 802 C CA . GLY A 1 96 ? 25.468 -3.010 -20.281 1.00 87.56 96 GLY A CA 1
ATOM 803 C C . GLY A 1 96 ? 25.836 -2.896 -18.798 1.00 87.56 96 GLY A C 1
ATOM 804 O O . GLY A 1 96 ? 26.977 -3.172 -18.421 1.00 87.56 96 GLY A O 1
ATOM 805 N N . VAL A 1 97 ? 24.896 -2.464 -17.947 1.00 87.94 97 VAL A N 1
ATOM 806 C CA . VAL A 1 97 ? 25.140 -2.387 -16.500 1.00 87.94 97 VAL A CA 1
ATOM 807 C C . VAL A 1 97 ? 25.262 -3.793 -15.892 1.00 87.94 97 VAL A C 1
ATOM 809 O O . VAL A 1 97 ? 24.594 -4.722 -16.349 1.00 87.94 97 VAL A O 1
ATOM 812 N N . PRO A 1 98 ? 26.062 -3.977 -14.826 1.00 84.81 98 PRO A N 1
ATOM 813 C CA . PRO A 1 98 ? 26.337 -5.302 -14.256 1.00 84.81 98 PRO A CA 1
ATOM 814 C C . PRO A 1 98 ? 25.091 -6.037 -13.746 1.00 84.81 98 PRO A C 1
ATOM 816 O O . PRO A 1 98 ? 25.015 -7.261 -13.810 1.00 84.81 98 PRO A O 1
ATOM 819 N N . LYS A 1 99 ? 24.117 -5.288 -13.210 1.00 85.81 99 LYS A N 1
ATOM 820 C CA . LYS A 1 99 ? 22.871 -5.819 -12.643 1.00 85.81 99 LYS A CA 1
ATOM 821 C C . LYS A 1 99 ? 21.669 -5.179 -13.328 1.00 85.81 99 LYS A C 1
ATOM 823 O O . LYS A 1 99 ? 21.357 -4.014 -13.078 1.00 85.81 99 LYS A O 1
ATOM 828 N N . ALA A 1 100 ? 20.950 -5.950 -14.140 1.00 86.75 100 ALA A N 1
ATOM 829 C CA . ALA A 1 100 ? 19.717 -5.490 -14.784 1.00 86.75 100 ALA A CA 1
ATOM 830 C C . ALA A 1 100 ? 18.634 -5.093 -13.761 1.00 86.75 100 ALA A C 1
ATOM 832 O O . ALA A 1 100 ? 17.928 -4.107 -13.959 1.00 86.75 100 ALA A O 1
ATOM 833 N N . ILE A 1 101 ? 18.548 -5.827 -12.644 1.00 90.25 101 ILE A N 1
ATOM 834 C CA . ILE A 1 101 ? 17.560 -5.622 -11.577 1.00 90.25 101 ILE A CA 1
ATOM 835 C C . ILE A 1 101 ? 18.297 -5.414 -10.239 1.00 90.25 101 ILE A C 1
ATOM 837 O O . ILE A 1 101 ? 18.507 -6.373 -9.493 1.00 90.25 101 ILE A O 1
ATOM 841 N N . PRO A 1 102 ? 18.758 -4.187 -9.935 1.00 88.31 102 PRO A N 1
ATOM 842 C CA . PRO A 1 102 ? 19.444 -3.892 -8.680 1.00 88.31 102 PRO A CA 1
ATOM 843 C C . PRO A 1 102 ? 18.472 -3.915 -7.493 1.00 88.31 102 PRO A C 1
ATOM 845 O O . PRO A 1 102 ? 17.255 -3.792 -7.660 1.00 88.31 102 PRO A O 1
ATOM 848 N N . TYR A 1 103 ? 19.006 -4.002 -6.268 1.00 87.06 103 TYR A N 1
ATOM 849 C CA . TYR A 1 103 ? 18.180 -3.976 -5.057 1.00 87.06 103 TYR A CA 1
ATOM 850 C C . TYR A 1 103 ? 17.268 -2.744 -4.996 1.00 87.06 103 TYR A C 1
ATOM 852 O O . TYR A 1 103 ? 16.093 -2.882 -4.670 1.00 87.06 103 TYR A O 1
ATOM 860 N N . ARG A 1 104 ? 17.764 -1.552 -5.362 1.00 88.31 104 ARG A N 1
ATOM 861 C CA . ARG A 1 104 ? 16.953 -0.323 -5.338 1.00 88.31 104 ARG A CA 1
ATOM 862 C C . ARG A 1 104 ? 15.694 -0.437 -6.201 1.00 88.31 104 ARG A C 1
ATOM 864 O O . ARG A 1 104 ? 14.626 -0.004 -5.776 1.00 88.31 104 ARG A O 1
ATOM 871 N N . LEU A 1 105 ? 15.804 -1.056 -7.380 1.00 91.50 105 LEU A N 1
ATOM 872 C CA . LEU A 1 105 ? 14.662 -1.275 -8.266 1.00 91.50 105 LEU A CA 1
ATOM 873 C C . LEU A 1 105 ? 13.664 -2.265 -7.650 1.00 91.50 105 LEU A C 1
ATOM 875 O O . LEU A 1 105 ? 12.467 -1.993 -7.648 1.00 91.50 105 LEU A O 1
ATOM 879 N N . ARG A 1 106 ? 14.151 -3.355 -7.042 1.00 92.50 106 ARG A N 1
ATOM 880 C CA . ARG A 1 106 ? 13.306 -4.315 -6.307 1.00 92.50 106 ARG A CA 1
ATOM 881 C C . ARG A 1 106 ? 12.576 -3.664 -5.130 1.00 92.50 106 ARG A C 1
ATOM 883 O O . ARG A 1 106 ? 11.375 -3.852 -4.960 1.00 92.50 106 ARG A O 1
ATOM 890 N N . HIS A 1 107 ? 13.279 -2.844 -4.353 1.00 92.00 107 HIS A N 1
ATOM 891 C CA . HIS A 1 107 ? 12.697 -2.100 -3.238 1.00 92.00 107 HIS A CA 1
ATOM 892 C C . HIS A 1 107 ? 11.659 -1.074 -3.709 1.00 92.00 107 HIS A C 1
ATOM 894 O O . HIS A 1 107 ? 10.625 -0.888 -3.070 1.00 92.00 107 HIS A O 1
ATOM 900 N N . PHE A 1 108 ? 11.891 -0.426 -4.851 1.00 94.06 108 PHE A N 1
ATOM 901 C CA . PHE A 1 108 ? 10.884 0.421 -5.478 1.00 94.06 108 PHE A CA 1
ATOM 902 C C . PHE A 1 108 ? 9.637 -0.368 -5.883 1.00 94.06 108 PHE A C 1
ATOM 904 O O . PHE A 1 108 ? 8.537 0.075 -5.565 1.00 94.06 108 PHE A O 1
ATOM 911 N N . GLN A 1 109 ? 9.787 -1.539 -6.513 1.00 95.69 109 GLN A N 1
ATOM 912 C CA . GLN A 1 109 ? 8.647 -2.399 -6.852 1.00 95.69 109 GLN A CA 1
ATOM 913 C C . GLN A 1 109 ? 7.851 -2.801 -5.601 1.00 95.69 109 GLN A C 1
ATOM 915 O O . GLN A 1 109 ? 6.628 -2.676 -5.594 1.00 95.69 109 GLN A O 1
ATOM 920 N N . PHE A 1 110 ? 8.545 -3.177 -4.520 1.00 95.19 110 PHE A N 1
ATOM 921 C CA . PHE A 1 110 ? 7.937 -3.432 -3.212 1.00 95.19 110 PHE A CA 1
ATOM 922 C C . PHE A 1 110 ? 7.107 -2.239 -2.720 1.00 95.19 110 PHE A C 1
ATOM 924 O O . PHE A 1 110 ? 5.944 -2.409 -2.360 1.00 95.19 110 PHE A O 1
ATOM 931 N N . ARG A 1 111 ? 7.669 -1.024 -2.740 1.00 94.94 111 ARG A N 1
ATOM 932 C CA . ARG A 1 111 ? 6.951 0.180 -2.292 1.00 94.94 111 ARG A CA 1
ATOM 933 C C . ARG A 1 111 ? 5.766 0.525 -3.182 1.00 94.94 111 ARG A C 1
ATOM 935 O O . ARG A 1 111 ? 4.735 0.929 -2.659 1.00 94.94 111 ARG A O 1
ATOM 942 N N . VAL A 1 112 ? 5.897 0.366 -4.499 1.00 95.62 112 VAL A N 1
ATOM 943 C CA . VAL A 1 112 ? 4.785 0.563 -5.438 1.00 95.62 112 VAL A CA 1
ATOM 944 C C . VAL A 1 112 ? 3.648 -0.395 -5.104 1.00 95.62 112 VAL A C 1
ATOM 946 O O . VAL A 1 112 ? 2.530 0.066 -4.901 1.00 95.62 112 VAL A O 1
ATOM 949 N N . GLU A 1 113 ? 3.918 -1.697 -4.973 1.00 95.38 113 GLU A N 1
ATOM 950 C CA . GLU A 1 113 ? 2.875 -2.673 -4.637 1.00 95.38 113 GLU A CA 1
ATOM 951 C C . GLU A 1 113 ? 2.273 -2.417 -3.250 1.00 95.38 113 GLU A C 1
ATOM 953 O O . GLU A 1 113 ? 1.053 -2.455 -3.105 1.00 95.38 113 GLU A O 1
ATOM 958 N N . LYS A 1 114 ? 3.099 -2.074 -2.252 1.00 94.25 114 LYS A N 1
ATOM 959 C CA . LYS A 1 114 ? 2.626 -1.690 -0.915 1.00 94.25 114 LYS A CA 1
ATOM 960 C C . LYS A 1 114 ? 1.660 -0.504 -0.981 1.00 94.25 114 LYS A C 1
ATOM 962 O O . LYS A 1 114 ? 0.587 -0.577 -0.395 1.00 94.25 114 LYS A O 1
ATOM 967 N N . ILE A 1 115 ? 2.004 0.549 -1.726 1.00 94.56 115 ILE A N 1
ATOM 968 C CA . ILE A 1 115 ? 1.155 1.739 -1.899 1.00 94.56 115 ILE A CA 1
ATOM 969 C C . ILE A 1 115 ? -0.143 1.392 -2.633 1.00 94.56 115 ILE A C 1
ATOM 971 O O . ILE A 1 115 ? -1.212 1.833 -2.222 1.00 94.56 115 ILE A O 1
ATOM 975 N N . LEU A 1 116 ? -0.072 0.600 -3.706 1.00 92.69 116 LEU A N 1
ATOM 976 C CA . LEU A 1 116 ? -1.260 0.194 -4.465 1.00 92.69 116 LEU A CA 1
ATOM 977 C C . LEU A 1 116 ? -2.235 -0.630 -3.610 1.00 92.69 116 LEU A C 1
ATOM 979 O O . LEU A 1 116 ? -3.446 -0.500 -3.774 1.00 92.69 116 LEU A O 1
ATOM 983 N N . ARG A 1 117 ? -1.715 -1.412 -2.658 1.00 90.75 117 ARG A N 1
ATOM 984 C CA . ARG A 1 117 ? -2.499 -2.224 -1.717 1.00 90.75 117 ARG A CA 1
ATOM 985 C C . ARG A 1 117 ? -2.930 -1.483 -0.447 1.00 90.75 117 ARG A C 1
ATOM 987 O O . ARG A 1 117 ? -3.667 -2.052 0.349 1.00 90.75 117 ARG A O 1
ATOM 994 N N . GLU A 1 118 ? -2.570 -0.210 -0.244 1.00 86.62 118 GLU A N 1
ATOM 995 C CA . GLU A 1 118 ? -3.003 0.571 0.937 1.00 86.62 118 GLU A CA 1
ATOM 996 C C . GLU A 1 118 ? -4.539 0.663 1.073 1.00 86.62 118 GLU A C 1
ATOM 998 O O . GLU A 1 118 ? -5.054 0.919 2.169 1.00 86.62 118 GLU A O 1
ATOM 1003 N N . GLY A 1 119 ? -5.281 0.480 -0.026 1.00 80.06 119 GLY A N 1
ATOM 1004 C CA . GLY A 1 119 ? -6.745 0.389 -0.031 1.00 80.06 119 GLY A CA 1
ATOM 1005 C C . GLY A 1 119 ? -7.293 -0.913 0.568 1.00 80.06 119 GLY A C 1
ATOM 1006 O O . GLY A 1 119 ? -8.383 -0.903 1.128 1.00 80.06 119 GLY A O 1
ATOM 1007 N N . GLU A 1 120 ? -6.523 -2.001 0.514 1.00 81.81 120 GLU A N 1
ATOM 1008 C CA . GLU A 1 120 ? -6.860 -3.323 1.068 1.00 81.81 120 GLU A CA 1
ATOM 1009 C C . GLU A 1 120 ? -6.520 -3.437 2.565 1.00 81.81 120 GLU A C 1
ATOM 1011 O O . GLU A 1 120 ? -6.866 -4.429 3.217 1.00 81.81 120 GLU A O 1
ATOM 1016 N N . ALA A 1 121 ? -5.815 -2.440 3.110 1.00 83.94 121 ALA A N 1
ATOM 1017 C CA . ALA A 1 121 ? -5.375 -2.424 4.497 1.00 83.94 121 ALA A CA 1
ATOM 1018 C C . ALA A 1 121 ? -6.569 -2.377 5.456 1.00 83.94 121 ALA A C 1
ATOM 1020 O O . ALA A 1 121 ? -7.494 -1.578 5.270 1.00 83.94 121 ALA A O 1
ATOM 1021 N N . ILE A 1 122 ? -6.519 -3.200 6.503 1.00 86.25 122 ILE A N 1
ATOM 1022 C CA . ILE A 1 122 ? -7.610 -3.329 7.473 1.00 86.25 122 ILE A CA 1
ATOM 1023 C C . ILE A 1 122 ? -7.825 -1.999 8.206 1.00 86.25 122 ILE A C 1
ATOM 1025 O O . ILE A 1 122 ? -6.933 -1.482 8.882 1.00 86.25 122 ILE A O 1
ATOM 1029 N N . LYS A 1 123 ? -9.029 -1.435 8.069 1.00 88.06 123 LYS A N 1
ATOM 1030 C CA . LYS A 1 123 ? -9.403 -0.136 8.641 1.00 88.06 123 LYS A CA 1
ATOM 1031 C C . LYS A 1 123 ? -10.799 -0.191 9.231 1.00 88.06 123 LYS A C 1
ATOM 1033 O O . LYS A 1 123 ? -11.677 -0.878 8.725 1.00 88.06 123 LYS A O 1
ATOM 1038 N N . VAL A 1 124 ? -11.028 0.646 10.239 1.00 88.25 124 VAL A N 1
ATOM 1039 C CA . VAL A 1 124 ? -12.351 0.836 10.857 1.00 88.25 124 VAL A CA 1
ATOM 1040 C C . VAL A 1 124 ? -13.408 1.262 9.831 1.00 88.25 124 VAL A C 1
ATOM 1042 O O . VAL A 1 124 ? -14.569 0.908 9.968 1.00 88.25 124 VAL A O 1
ATOM 1045 N N . THR A 1 125 ? -13.005 1.950 8.761 1.00 87.88 125 THR A N 1
ATOM 1046 C CA . THR A 1 125 ? -13.890 2.357 7.657 1.00 87.88 125 THR A CA 1
ATOM 1047 C C . THR A 1 125 ? -14.456 1.191 6.840 1.00 87.88 125 THR A C 1
ATOM 1049 O O . THR A 1 125 ? -15.266 1.433 5.956 1.00 87.88 125 THR A O 1
ATOM 1052 N N . MET A 1 126 ? -14.007 -0.047 7.077 1.00 88.69 126 MET A N 1
ATOM 1053 C CA . MET A 1 126 ? -14.586 -1.250 6.467 1.00 88.69 126 MET A CA 1
ATOM 1054 C C . MET A 1 126 ? -15.885 -1.694 7.151 1.00 88.69 126 MET A C 1
ATOM 1056 O O . MET A 1 126 ? -16.624 -2.490 6.577 1.00 88.69 126 MET A O 1
ATOM 1060 N N . LEU A 1 127 ? -16.160 -1.213 8.368 1.00 93.31 127 LEU A N 1
ATOM 1061 C CA . LEU A 1 127 ? -17.421 -1.481 9.051 1.00 93.31 127 LEU A CA 1
ATOM 1062 C C . LEU A 1 127 ? -18.575 -0.767 8.340 1.00 93.31 127 LEU A C 1
ATOM 1064 O O . LEU A 1 127 ? -18.444 0.383 7.924 1.00 93.31 127 LEU A O 1
ATOM 1068 N N . ASN A 1 128 ? -19.729 -1.429 8.281 1.00 95.19 128 ASN A N 1
ATOM 1069 C CA . ASN A 1 128 ? -20.968 -0.863 7.744 1.00 95.19 128 ASN A CA 1
ATOM 1070 C C . ASN A 1 128 ? -21.618 0.173 8.673 1.00 95.19 128 ASN A C 1
ATOM 1072 O O . ASN A 1 128 ? -22.604 0.797 8.291 1.00 95.19 128 ASN A O 1
ATOM 1076 N N . ILE A 1 129 ? -21.050 0.374 9.866 1.00 94.56 129 ILE A N 1
ATOM 1077 C CA . ILE A 1 129 ? -21.415 1.449 10.783 1.00 94.56 129 ILE A CA 1
ATOM 1078 C C . ILE A 1 129 ? -20.216 2.353 11.053 1.00 94.56 129 ILE A C 1
ATOM 1080 O O . ILE A 1 129 ? -19.060 1.921 11.061 1.00 94.56 129 ILE A O 1
ATOM 1084 N N . ASN A 1 130 ? -20.496 3.617 11.329 1.00 94.25 130 ASN A N 1
ATOM 1085 C CA . ASN A 1 130 ? -19.508 4.622 11.685 1.00 94.25 130 ASN A CA 1
ATOM 1086 C C . ASN A 1 130 ? -19.759 5.181 13.100 1.00 94.25 130 ASN A C 1
ATOM 1088 O O . ASN A 1 130 ? -20.649 4.757 13.838 1.00 94.25 130 ASN A O 1
ATOM 1092 N N . GLY A 1 131 ? -18.931 6.142 13.515 1.00 91.50 131 GLY A N 1
ATOM 1093 C CA . GLY A 1 131 ? -19.026 6.725 14.852 1.00 91.50 131 GLY A CA 1
ATOM 1094 C C . GLY A 1 131 ? -20.300 7.536 15.106 1.00 91.50 131 GLY A C 1
ATOM 1095 O O . GLY A 1 131 ? -20.698 7.656 16.260 1.00 91.50 131 GLY A O 1
ATOM 1096 N N . ASN A 1 132 ? -20.934 8.099 14.077 1.00 92.75 132 ASN A N 1
ATOM 1097 C CA . ASN A 1 132 ? -22.199 8.825 14.220 1.00 92.75 132 ASN A CA 1
ATOM 1098 C C . ASN A 1 132 ? -23.363 7.851 14.413 1.00 92.75 132 ASN A C 1
ATOM 1100 O O . ASN A 1 132 ? -24.196 8.082 15.285 1.00 92.75 132 ASN A O 1
ATOM 1104 N N . ASP A 1 133 ? -23.362 6.733 13.686 1.00 92.50 133 ASP A N 1
ATOM 1105 C CA . ASP A 1 133 ? -24.378 5.684 13.842 1.00 92.50 133 ASP A CA 1
ATOM 1106 C C . ASP A 1 133 ? -24.369 5.146 15.282 1.00 92.50 133 ASP A C 1
ATOM 1108 O O . ASP A 1 133 ? -25.408 5.060 15.936 1.00 92.50 133 ASP A O 1
ATOM 1112 N N . LEU A 1 134 ? -23.172 4.901 15.832 1.00 92.69 134 LEU A N 1
ATOM 1113 C CA . LEU A 1 134 ? -23.009 4.493 17.229 1.00 92.69 134 LEU A CA 1
ATOM 1114 C C . L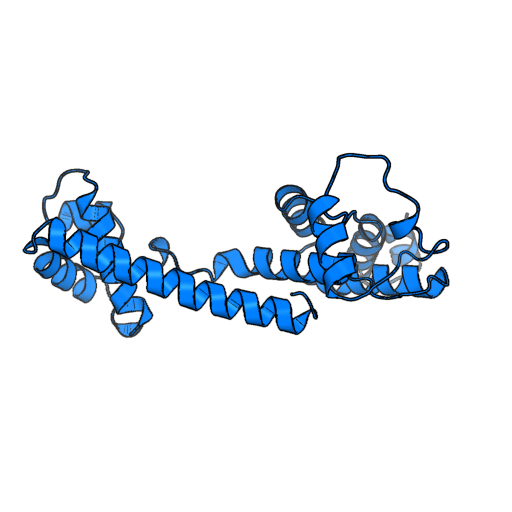EU A 1 134 ? -23.461 5.554 18.237 1.00 92.69 134 LEU A C 1
ATOM 1116 O O . LEU A 1 134 ? -24.030 5.197 19.267 1.00 92.69 134 LEU A O 1
ATOM 1120 N N . GLN A 1 135 ? -23.227 6.841 17.966 1.00 91.75 135 GLN A N 1
ATOM 1121 C CA . GLN A 1 135 ? -23.719 7.922 18.830 1.00 91.75 135 GLN A CA 1
ATOM 1122 C C . GLN A 1 135 ? -25.244 7.896 18.910 1.00 91.75 135 GLN A C 1
ATOM 1124 O O . GLN A 1 135 ? -25.800 7.908 20.008 1.00 91.75 135 GLN A O 1
ATOM 1129 N N . SER A 1 136 ? -25.917 7.804 17.761 1.00 91.06 136 SER A N 1
ATOM 1130 C CA . SER A 1 136 ? -27.378 7.756 17.692 1.00 91.06 136 SER A CA 1
ATOM 1131 C C . SER A 1 136 ? -27.954 6.477 18.309 1.00 91.06 136 SER A C 1
ATOM 1133 O O . SER A 1 136 ? -28.930 6.554 19.052 1.00 91.06 136 SER A O 1
ATOM 1135 N N . ALA A 1 137 ? -27.342 5.316 18.060 1.00 88.69 137 ALA A N 1
ATOM 1136 C CA . ALA A 1 137 ? -27.835 4.030 18.553 1.00 88.69 137 ALA A CA 1
ATOM 1137 C C . ALA A 1 137 ? -27.646 3.839 20.070 1.00 88.69 137 ALA A C 1
ATOM 1139 O O . ALA A 1 137 ? -28.486 3.207 20.719 1.00 88.69 137 ALA A O 1
ATOM 1140 N N . LEU A 1 138 ? -26.549 4.364 20.630 1.00 89.44 138 LEU A N 1
ATOM 1141 C CA . LEU A 1 138 ? -26.164 4.173 22.035 1.00 89.44 138 LEU A CA 1
ATOM 1142 C C . LEU A 1 138 ? -26.434 5.395 22.924 1.00 89.44 138 LEU A C 1
ATOM 1144 O O . LEU A 1 138 ? -26.265 5.303 24.138 1.00 89.44 138 LEU A O 1
ATOM 1148 N N . GLY A 1 139 ? -26.820 6.538 22.349 1.00 87.56 139 GLY A N 1
ATOM 1149 C CA . GLY A 1 139 ? -27.004 7.789 23.092 1.00 87.56 139 GLY A CA 1
ATOM 1150 C C . GLY A 1 139 ? -25.703 8.338 23.687 1.00 87.56 139 GLY A C 1
ATOM 1151 O O . GLY A 1 139 ? -25.729 9.022 24.709 1.00 87.56 139 GLY A O 1
ATOM 1152 N N . LEU A 1 140 ? -24.557 8.009 23.084 1.00 86.62 140 LEU A N 1
ATOM 1153 C CA . LEU A 1 140 ? -23.244 8.436 23.563 1.00 86.62 140 LEU A CA 1
ATOM 1154 C C . LEU A 1 140 ? -22.876 9.809 23.003 1.00 86.62 140 LEU A C 1
ATOM 1156 O O . LEU A 1 140 ? -23.111 10.105 21.833 1.00 86.62 140 LEU A O 1
ATOM 1160 N N . SER A 1 141 ? -22.216 10.623 23.825 1.00 87.38 141 SER A N 1
ATOM 1161 C CA . SER A 1 141 ? -21.528 11.820 23.350 1.00 87.38 141 SER A CA 1
ATOM 1162 C C . SER A 1 141 ? -20.226 11.452 22.635 1.00 87.38 141 SER A C 1
ATOM 1164 O O . SER A 1 141 ? -19.651 10.373 22.834 1.00 87.38 141 SER A O 1
ATOM 1166 N N . GLN A 1 142 ? -19.738 12.375 21.803 1.00 87.44 142 GLN A N 1
ATOM 1167 C CA . GLN A 1 142 ? -18.458 12.229 21.122 1.00 87.44 142 GLN A CA 1
ATOM 1168 C C . GLN A 1 142 ? -17.338 11.988 22.147 1.00 87.44 142 GLN A C 1
ATOM 1170 O O . GLN A 1 142 ? -16.978 12.869 22.924 1.00 87.44 142 GLN A O 1
ATOM 1175 N N . SER A 1 143 ? -16.800 10.769 22.161 1.00 88.12 143 SER A N 1
ATOM 1176 C CA . SER A 1 143 ? -15.831 10.323 23.160 1.00 88.12 143 SER A CA 1
ATOM 1177 C C . SER A 1 143 ? -14.898 9.244 22.594 1.00 88.12 143 SER A C 1
ATOM 1179 O O . SER A 1 143 ? -15.275 8.529 21.657 1.00 88.12 143 SER A O 1
ATOM 1181 N N . PRO A 1 144 ? -13.687 9.065 23.166 1.00 88.62 144 PRO A N 1
ATOM 1182 C CA . PRO A 1 144 ? -12.766 7.996 22.765 1.00 88.62 144 PRO A CA 1
ATOM 1183 C C . PRO A 1 144 ? -13.393 6.599 22.826 1.00 88.62 144 PRO A C 1
ATOM 1185 O O . PRO A 1 144 ? -13.012 5.726 22.044 1.00 88.62 144 PRO A O 1
ATOM 1188 N N . ARG A 1 145 ? -14.382 6.407 23.712 1.00 90.44 145 ARG A N 1
ATOM 1189 C CA . ARG A 1 145 ? -15.137 5.162 23.905 1.00 90.44 145 ARG A CA 1
ATOM 1190 C C . ARG A 1 145 ? -15.726 4.626 22.601 1.00 90.44 145 ARG A C 1
ATOM 1192 O O . ARG A 1 145 ? -15.579 3.441 22.322 1.00 90.44 145 ARG A O 1
ATOM 1199 N N . ILE A 1 146 ? -16.270 5.495 21.745 1.00 91.62 146 ILE A N 1
ATOM 1200 C CA . ILE A 1 146 ? -16.792 5.111 20.419 1.00 91.62 146 ILE A CA 1
ATOM 1201 C C . ILE A 1 146 ? -15.693 4.458 19.571 1.00 91.62 146 ILE A C 1
ATOM 1203 O O . ILE A 1 146 ? -15.914 3.427 18.942 1.00 91.62 146 ILE A O 1
ATOM 1207 N N . GLY A 1 147 ? -14.481 5.018 19.594 1.00 89.94 147 GLY A N 1
ATOM 1208 C CA . GLY A 1 147 ? -13.334 4.453 18.887 1.00 89.94 147 GLY A CA 1
ATOM 1209 C C . GLY A 1 147 ? -12.910 3.085 19.426 1.00 89.94 147 GLY A C 1
ATOM 1210 O O . GLY A 1 147 ? -12.487 2.231 18.649 1.00 89.94 147 GLY A O 1
ATOM 1211 N N . HIS A 1 148 ? -13.045 2.848 20.735 1.00 91.69 148 HIS A N 1
ATOM 1212 C CA . HIS A 1 148 ? -12.802 1.529 21.324 1.00 91.69 148 HIS A CA 1
ATOM 1213 C C . HIS A 1 148 ? -13.849 0.499 20.888 1.00 91.69 148 HIS A C 1
ATOM 1215 O O . HIS A 1 148 ? -13.481 -0.621 20.531 1.00 91.69 148 HIS A O 1
ATOM 1221 N N . ILE A 1 149 ? -15.127 0.886 20.852 1.00 93.12 149 ILE A N 1
ATOM 1222 C CA . ILE A 1 149 ? -16.219 0.025 20.380 1.00 93.12 149 ILE A CA 1
ATOM 1223 C C . ILE A 1 149 ? -16.004 -0.332 18.906 1.00 93.12 149 ILE A C 1
ATOM 1225 O O . ILE A 1 149 ? -15.976 -1.510 18.567 1.00 93.12 149 ILE A O 1
ATOM 1229 N N . LEU A 1 150 ? -15.745 0.654 18.040 1.00 93.19 150 LEU A N 1
ATOM 1230 C CA . LEU A 1 150 ? -15.468 0.412 16.619 1.00 93.19 150 LEU A CA 1
ATOM 1231 C C . LEU A 1 150 ? -14.263 -0.514 16.399 1.00 93.19 150 LEU A C 1
ATOM 1233 O O . LEU A 1 150 ? -14.325 -1.414 15.568 1.00 93.19 150 LEU A O 1
ATOM 1237 N N . ALA A 1 151 ? -13.174 -0.334 17.151 1.00 91.56 151 ALA A N 1
ATOM 1238 C CA . ALA A 1 151 ? -12.011 -1.218 17.055 1.00 91.56 151 ALA A CA 1
ATOM 1239 C C . ALA A 1 151 ? -12.327 -2.660 17.492 1.00 91.56 151 ALA A C 1
ATOM 1241 O O . ALA A 1 151 ? -11.779 -3.606 16.927 1.00 91.56 151 ALA A O 1
ATOM 1242 N N . SER A 1 152 ? -13.215 -2.819 18.475 1.00 92.19 152 SER A N 1
ATOM 1243 C CA . SER A 1 152 ? -13.670 -4.126 18.963 1.00 92.19 152 SER A CA 1
ATOM 1244 C C . SER A 1 152 ? -14.568 -4.822 17.938 1.00 92.19 152 SER A C 1
ATOM 1246 O O . SER A 1 152 ? -14.378 -5.995 17.643 1.00 92.19 152 SER A O 1
ATOM 1248 N N . LEU A 1 153 ? -15.495 -4.084 17.321 1.00 93.75 153 LEU A N 1
ATOM 1249 C CA . LEU A 1 153 ? -16.338 -4.602 16.239 1.00 93.75 153 LEU A CA 1
ATOM 1250 C C . LEU A 1 153 ? -15.508 -5.010 15.019 1.00 93.75 153 LEU A C 1
ATOM 1252 O O . LEU A 1 153 ? -15.751 -6.059 14.428 1.00 93.75 153 LEU A O 1
ATOM 1256 N N . LEU A 1 154 ? -14.498 -4.209 14.668 1.00 92.62 154 LEU A N 1
ATOM 1257 C CA . LEU A 1 154 ? -13.579 -4.533 13.582 1.00 92.62 154 LEU A CA 1
ATOM 1258 C C . LEU A 1 154 ? -12.840 -5.851 13.845 1.00 92.62 154 LEU A C 1
ATOM 1260 O O . LEU A 1 154 ? -12.677 -6.632 12.918 1.00 92.62 154 LEU A O 1
ATOM 1264 N N . GLU A 1 155 ? -12.435 -6.129 15.088 1.00 90.81 155 GLU A N 1
ATOM 1265 C CA . GLU A 1 155 ? -11.782 -7.395 15.451 1.00 90.81 155 GLU A CA 1
ATOM 1266 C C . GLU A 1 155 ? -12.656 -8.609 15.115 1.00 90.81 155 GLU A C 1
ATOM 1268 O O . GLU A 1 155 ? -12.165 -9.579 14.533 1.00 90.81 155 GLU A O 1
ATOM 1273 N N . GLU A 1 156 ? -13.950 -8.526 15.432 1.00 90.94 156 GLU A N 1
ATOM 1274 C CA . GLU A 1 156 ? -14.915 -9.594 15.168 1.00 90.94 156 GLU A CA 1
ATOM 1275 C C . GLU A 1 156 ? -15.238 -9.741 13.677 1.00 90.94 156 GLU A C 1
ATOM 1277 O O . GLU A 1 156 ? -15.400 -10.864 13.204 1.00 90.94 156 GLU A O 1
ATOM 1282 N N . VAL A 1 157 ? -15.294 -8.632 12.932 1.00 92.75 157 VAL A N 1
ATOM 1283 C CA . VAL A 1 157 ? -15.498 -8.639 11.472 1.00 92.75 157 VAL A CA 1
ATOM 1284 C C . VAL A 1 157 ? -14.274 -9.176 10.726 1.00 92.75 157 VAL A C 1
ATOM 1286 O O . VAL A 1 157 ? -14.423 -9.812 9.686 1.00 92.75 157 VAL A O 1
ATOM 1289 N N . ILE A 1 158 ? -13.062 -8.958 11.249 1.00 88.19 158 ILE A N 1
ATOM 1290 C CA 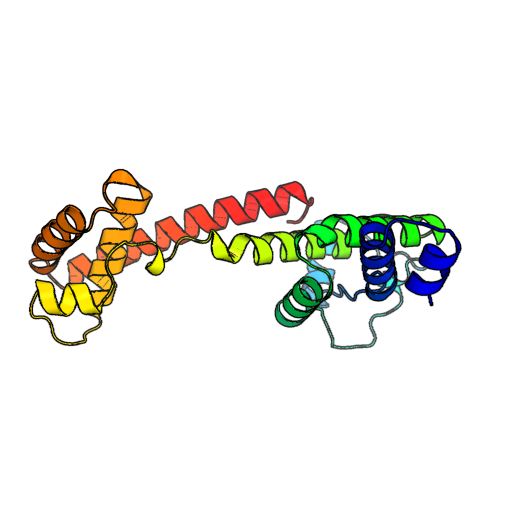. ILE A 1 158 ? -11.842 -9.569 10.701 1.00 88.19 158 ILE A CA 1
ATOM 1291 C C . ILE A 1 158 ? -11.911 -11.099 10.810 1.00 88.19 158 ILE A C 1
ATOM 1293 O O . ILE A 1 158 ? -11.473 -11.781 9.887 1.00 88.19 158 ILE A O 1
ATOM 1297 N N . ASP A 1 159 ? -12.433 -11.635 11.920 1.00 88.75 159 ASP A N 1
ATOM 1298 C CA . ASP A 1 159 ? -12.611 -13.086 12.089 1.00 88.75 159 ASP A CA 1
ATOM 1299 C C . ASP A 1 159 ? -13.733 -13.644 11.219 1.00 88.75 159 ASP A C 1
ATOM 1301 O O . ASP A 1 159 ? -13.604 -14.729 10.653 1.00 88.75 159 ASP A O 1
ATOM 1305 N N . ASP A 1 160 ? -14.838 -12.909 11.131 1.00 90.88 160 ASP A N 1
ATOM 1306 C CA . ASP A 1 160 ? -16.018 -13.323 10.394 1.00 90.88 160 ASP A CA 1
ATOM 1307 C C . ASP A 1 160 ? -16.642 -12.127 9.658 1.00 90.88 160 ASP A C 1
ATOM 1309 O O . ASP A 1 160 ? -17.428 -11.368 10.242 1.00 90.88 160 ASP A O 1
ATOM 1313 N N . PRO A 1 161 ? -16.345 -11.970 8.353 1.00 91.69 161 PRO A N 1
ATOM 1314 C CA . PRO A 1 161 ? -16.891 -10.888 7.542 1.00 91.69 161 PRO A CA 1
ATOM 1315 C C . PRO A 1 161 ? -18.423 -10.852 7.492 1.00 91.69 161 PRO A C 1
ATOM 1317 O O . PRO A 1 161 ? -18.991 -9.790 7.233 1.00 91.69 161 PRO A O 1
ATOM 1320 N N . SER A 1 162 ? -19.108 -11.974 7.757 1.00 92.62 162 SER A N 1
ATOM 1321 C CA . SER A 1 162 ? -20.577 -12.030 7.761 1.00 92.62 162 SER A CA 1
ATOM 1322 C C . SER A 1 162 ? -21.207 -11.231 8.905 1.00 92.62 162 SER A C 1
ATOM 1324 O O . SER A 1 162 ? -22.364 -10.826 8.809 1.00 92.62 162 SER A O 1
ATOM 1326 N N . LYS A 1 163 ? -20.431 -10.927 9.954 1.00 91.56 163 LYS A N 1
ATOM 1327 C CA . LYS A 1 163 ? -20.856 -10.072 11.070 1.00 91.56 163 LYS A CA 1
ATOM 1328 C C . LYS A 1 163 ? -20.908 -8.593 10.715 1.00 91.56 163 LYS A C 1
ATOM 1330 O O . LYS A 1 163 ? -21.401 -7.809 11.523 1.00 91.56 163 LYS A O 1
ATOM 1335 N N . ASN A 1 164 ? -20.411 -8.196 9.542 1.00 94.69 164 ASN A N 1
ATOM 1336 C CA . ASN A 1 164 ? -20.469 -6.817 9.069 1.00 94.69 164 ASN A CA 1
ATOM 1337 C C . ASN A 1 164 ? -21.878 -6.448 8.571 1.00 94.69 164 ASN A C 1
ATOM 1339 O O . ASN A 1 164 ? -22.051 -5.952 7.465 1.00 94.69 164 ASN A O 1
ATOM 1343 N N . ASP A 1 165 ? -22.901 -6.725 9.369 1.00 95.56 165 ASP A N 1
ATOM 1344 C CA . ASP A 1 165 ? -24.283 -6.331 9.123 1.00 95.56 165 ASP A CA 1
ATOM 1345 C C . ASP A 1 165 ? -24.677 -5.256 10.136 1.00 95.56 165 ASP A C 1
ATOM 1347 O O . ASP A 1 165 ? -24.351 -5.366 11.317 1.00 95.56 165 ASP A O 1
ATOM 1351 N N . ILE A 1 166 ? -25.382 -4.217 9.685 1.00 93.38 166 ILE A N 1
ATOM 1352 C CA . ILE A 1 166 ? -25.707 -3.054 10.524 1.00 93.38 166 ILE A CA 1
ATOM 1353 C C . ILE A 1 166 ? -26.445 -3.488 11.798 1.00 93.38 166 ILE A C 1
ATOM 1355 O O . ILE A 1 166 ? -26.066 -3.067 12.891 1.00 93.38 166 ILE A O 1
ATOM 1359 N N . ALA A 1 167 ? -27.437 -4.377 11.692 1.00 93.69 167 ALA A N 1
ATOM 1360 C CA . ALA A 1 167 ? -28.232 -4.797 12.843 1.00 93.69 167 ALA A CA 1
ATOM 1361 C C . ALA A 1 167 ? -27.414 -5.649 13.829 1.00 93.69 167 ALA A C 1
ATOM 1363 O O . ALA A 1 167 ? -27.534 -5.482 15.048 1.00 93.69 167 ALA A O 1
ATOM 1364 N N . LEU A 1 168 ? -26.553 -6.538 13.319 1.00 94.44 168 LEU A N 1
ATOM 1365 C CA . LEU A 1 168 ? -25.642 -7.325 14.158 1.00 94.44 168 LEU A CA 1
ATOM 1366 C C . LEU A 1 168 ? -24.625 -6.433 14.879 1.00 94.44 168 LEU A C 1
ATOM 1368 O O . LEU A 1 168 ? -24.397 -6.608 16.079 1.00 94.44 168 LEU A O 1
ATOM 1372 N N . LEU A 1 169 ? -24.056 -5.457 14.171 1.00 94.88 169 LEU A N 1
ATOM 1373 C CA . LEU A 1 169 ? -23.072 -4.527 14.718 1.00 94.88 169 LEU A CA 1
ATOM 1374 C C . LEU A 1 169 ? -23.685 -3.612 15.779 1.00 94.88 169 LEU A C 1
ATOM 1376 O O . LEU A 1 169 ? -23.071 -3.417 16.825 1.00 94.88 169 LEU A O 1
ATOM 1380 N N . GLU A 1 170 ? -24.895 -3.093 15.567 1.00 94.25 170 GLU A N 1
ATOM 1381 C CA . GLU A 1 170 ? -25.597 -2.273 16.561 1.00 94.25 170 GLU A CA 1
ATOM 1382 C C . GLU A 1 170 ? -25.919 -3.056 17.832 1.00 94.25 170 GLU A C 1
ATOM 1384 O O . GLU A 1 170 ? -25.696 -2.564 18.943 1.00 94.25 170 GLU A O 1
ATOM 1389 N N . LYS A 1 171 ? -26.416 -4.292 17.687 1.00 94.69 171 LYS A N 1
ATOM 1390 C CA . LYS A 1 171 ? -26.669 -5.172 18.831 1.00 94.69 171 LYS A CA 1
ATOM 1391 C C . LYS A 1 171 ? -25.378 -5.403 19.610 1.00 94.69 171 LYS A C 1
ATOM 1393 O O . LYS A 1 171 ? -25.346 -5.210 20.825 1.00 94.69 171 LYS A O 1
ATOM 1398 N N . ARG A 1 172 ? -24.304 -5.757 18.905 1.00 94.50 172 ARG A N 1
ATOM 1399 C CA . ARG A 1 172 ? -23.010 -6.024 19.526 1.00 94.50 172 ARG A CA 1
ATOM 1400 C C . ARG A 1 172 ? -22.408 -4.776 20.170 1.00 94.50 172 ARG A C 1
ATOM 1402 O O . ARG A 1 172 ? -21.816 -4.861 21.241 1.00 94.50 172 ARG A O 1
ATOM 1409 N N . ALA A 1 173 ? -22.604 -3.607 19.570 1.00 94.44 173 ALA A N 1
ATOM 1410 C CA . ALA A 1 173 ? -22.158 -2.338 20.127 1.00 94.44 173 ALA A CA 1
ATOM 1411 C C . ALA A 1 173 ? -22.839 -2.007 21.463 1.00 94.44 173 ALA A C 1
ATOM 1413 O O . ALA A 1 173 ? -22.184 -1.448 22.342 1.00 94.44 173 ALA A O 1
ATOM 1414 N N . ARG A 1 174 ? -24.119 -2.370 21.643 1.00 93.62 174 ARG A N 1
ATOM 1415 C CA . ARG A 1 174 ? -24.827 -2.216 22.929 1.00 93.62 174 ARG A CA 1
ATOM 1416 C C . ARG A 1 174 ? -24.193 -3.077 24.015 1.00 93.62 174 ARG A C 1
ATOM 1418 O O . ARG A 1 174 ? -23.888 -2.551 25.076 1.00 93.62 174 ARG A O 1
ATOM 1425 N N . GLU A 1 175 ? -23.916 -4.344 23.710 1.00 93.44 175 GLU A N 1
ATOM 1426 C CA . GLU A 1 175 ? -23.234 -5.270 24.628 1.00 93.44 175 GLU A CA 1
ATOM 1427 C C . GLU A 1 175 ? -21.834 -4.752 25.005 1.00 93.44 175 GLU A C 1
ATOM 1429 O O . GLU A 1 175 ? -21.460 -4.718 26.174 1.00 93.44 175 GLU A O 1
ATOM 1434 N N . LEU A 1 176 ? -21.065 -4.270 24.023 1.00 92.81 176 LEU A N 1
ATOM 1435 C CA . LEU A 1 176 ? -19.749 -3.670 24.266 1.00 92.81 176 LEU A CA 1
ATOM 1436 C C . LEU A 1 176 ? -19.836 -2.382 25.097 1.00 92.81 176 LEU A C 1
ATOM 1438 O O . LEU A 1 176 ? -18.915 -2.073 25.850 1.00 92.81 176 LEU A O 1
ATOM 1442 N N . ASN A 1 177 ? -20.931 -1.629 24.986 1.00 92.25 177 ASN A N 1
ATOM 1443 C CA . ASN A 1 177 ? -21.140 -0.415 25.765 1.00 92.25 177 ASN A CA 1
ATOM 1444 C C . ASN A 1 177 ? -21.488 -0.686 27.240 1.00 92.25 177 ASN A C 1
ATOM 1446 O O . ASN A 1 177 ? -21.469 0.253 28.032 1.00 92.25 177 ASN A O 1
ATOM 1450 N N . GLU A 1 178 ? -21.765 -1.927 27.633 1.00 91.44 178 GLU A N 1
ATOM 1451 C CA . GLU A 1 178 ? -21.925 -2.304 29.045 1.00 91.44 178 GLU A CA 1
ATOM 1452 C C . GLU A 1 178 ? -20.575 -2.585 29.726 1.00 91.44 178 GLU A C 1
ATOM 1454 O O . GLU A 1 178 ? -20.480 -2.561 30.952 1.00 91.44 178 GLU A O 1
ATOM 1459 N N . LEU A 1 179 ? -19.511 -2.795 28.942 1.00 91.12 179 LEU A N 1
ATOM 1460 C CA . LEU A 1 179 ? -18.170 -3.060 29.456 1.00 91.12 179 LEU A CA 1
ATOM 1461 C C . LEU A 1 179 ? -17.516 -1.807 30.046 1.00 91.12 179 LEU A C 1
ATOM 1463 O O . LEU A 1 179 ? -17.764 -0.665 29.633 1.00 91.12 179 LEU A O 1
ATOM 1467 N N . SER A 1 180 ? -16.596 -2.025 30.981 1.00 91.19 180 SER A N 1
ATOM 1468 C CA . SER A 1 180 ? -15.756 -0.956 31.512 1.00 91.19 180 SER A CA 1
ATOM 1469 C C . SER A 1 180 ? -14.796 -0.415 30.443 1.00 91.19 180 SER A C 1
ATOM 1471 O O . SER A 1 180 ? -14.395 -1.117 29.512 1.00 91.19 180 SER A O 1
ATOM 1473 N N . ASP A 1 181 ? -14.368 0.844 30.588 1.00 87.06 181 ASP A N 1
ATOM 1474 C CA . ASP A 1 181 ? -13.364 1.427 29.686 1.00 87.06 181 ASP A CA 1
ATOM 1475 C C . ASP A 1 181 ? -12.058 0.613 29.677 1.00 87.06 181 ASP A C 1
ATOM 1477 O O . ASP A 1 181 ? -11.422 0.476 28.634 1.00 87.06 181 ASP A O 1
ATOM 1481 N N . GLY A 1 182 ? -11.676 0.018 30.815 1.00 88.75 182 GLY A N 1
ATOM 1482 C CA . GLY A 1 182 ? -10.488 -0.833 30.921 1.00 88.75 182 GLY A CA 1
ATOM 1483 C C . GLY A 1 182 ? -10.563 -2.081 30.035 1.00 88.75 182 GLY A C 1
ATOM 1484 O O . GLY A 1 182 ? -9.596 -2.407 29.343 1.00 88.75 182 GLY A O 1
ATOM 1485 N N . GLU A 1 183 ? -11.721 -2.743 29.996 1.00 88.88 183 GLU A N 1
ATOM 1486 C CA . GLU A 1 183 ? -11.957 -3.909 29.134 1.00 88.88 183 GLU A CA 1
ATOM 1487 C C . GLU A 1 183 ? -11.955 -3.521 27.652 1.00 88.88 183 GLU A C 1
ATOM 1489 O O . GLU A 1 183 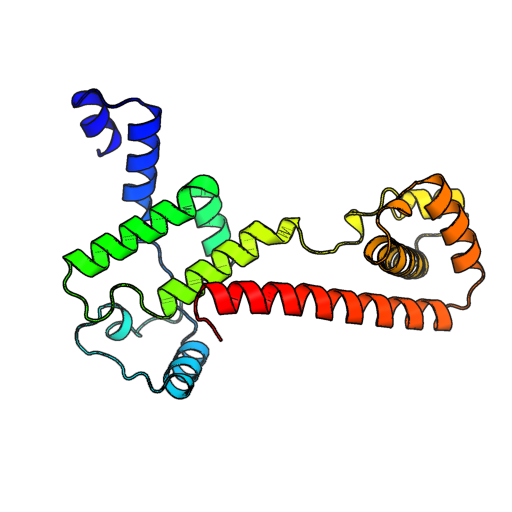? -11.302 -4.178 26.839 1.00 88.88 183 GLU A O 1
ATOM 1494 N N . LEU A 1 184 ? -12.601 -2.406 27.303 1.00 88.31 184 LEU A N 1
ATOM 1495 C CA . LEU A 1 184 ? -12.616 -1.868 25.939 1.00 88.31 184 LEU A CA 1
ATOM 1496 C C . LEU A 1 184 ? -11.219 -1.448 25.451 1.00 88.31 184 LEU A C 1
ATOM 1498 O O . LEU A 1 184 ? -10.880 -1.617 24.275 1.00 88.31 184 LEU A O 1
ATOM 1502 N N . ILE A 1 185 ? -10.373 -0.923 26.340 1.00 90.12 185 ILE A N 1
ATOM 1503 C CA . ILE A 1 185 ? -8.965 -0.633 26.040 1.00 90.12 185 ILE A CA 1
ATOM 1504 C C . ILE A 1 185 ? -8.194 -1.932 25.782 1.00 90.12 185 ILE A C 1
ATOM 1506 O O . ILE A 1 185 ? -7.424 -1.995 24.819 1.00 90.12 185 ILE A O 1
ATOM 1510 N N . ALA A 1 186 ? -8.409 -2.967 26.598 1.00 89.81 186 ALA A N 1
ATOM 1511 C CA . ALA A 1 186 ? -7.756 -4.261 26.423 1.00 89.81 186 ALA A CA 1
ATOM 1512 C C . ALA A 1 186 ? -8.151 -4.930 25.096 1.00 89.81 186 ALA A C 1
ATOM 1514 O O . ALA A 1 186 ? -7.271 -5.400 24.373 1.00 89.81 186 ALA A O 1
ATOM 1515 N N . ILE A 1 187 ? -9.440 -4.911 24.732 1.00 87.00 187 ILE A N 1
ATOM 1516 C CA . ILE A 1 187 ? -9.922 -5.416 23.436 1.00 87.00 187 ILE A CA 1
ATOM 1517 C C . ILE A 1 187 ? -9.288 -4.623 22.291 1.00 87.00 187 ILE A C 1
ATOM 1519 O O . ILE A 1 187 ? -8.665 -5.204 21.407 1.00 87.00 187 ILE A O 1
ATOM 1523 N N . ARG A 1 188 ? -9.329 -3.284 22.346 1.00 87.81 188 ARG A N 1
ATOM 1524 C CA . ARG A 1 188 ? -8.698 -2.434 21.324 1.00 87.81 188 ARG A CA 1
ATOM 1525 C C . ARG A 1 188 ? -7.212 -2.746 21.140 1.00 87.81 188 ARG A C 1
ATOM 1527 O O . ARG A 1 188 ? -6.725 -2.711 20.011 1.00 87.81 188 ARG A O 1
ATOM 1534 N N . LYS A 1 189 ? -6.487 -3.018 22.228 1.00 90.38 189 LYS A N 1
ATOM 1535 C CA . LYS A 1 189 ? -5.074 -3.403 22.161 1.00 90.38 189 LYS A CA 1
ATOM 1536 C C . LYS A 1 189 ? -4.897 -4.714 21.386 1.00 90.38 189 LYS A C 1
ATOM 1538 O O . LYS A 1 189 ? -4.095 -4.734 20.458 1.00 90.38 189 LYS A O 1
ATOM 1543 N N . ARG A 1 190 ? -5.689 -5.748 21.695 1.00 87.94 190 ARG A N 1
ATOM 1544 C CA . ARG A 1 190 ? -5.660 -7.036 20.972 1.00 87.94 190 ARG A CA 1
ATOM 1545 C C . ARG A 1 190 ? -6.021 -6.884 19.495 1.00 87.94 190 ARG A C 1
ATOM 1547 O O . ARG A 1 190 ? -5.287 -7.368 18.640 1.00 87.94 190 ARG A O 1
ATOM 1554 N N . SER A 1 191 ? -7.089 -6.145 19.198 1.00 87.44 191 SER A N 1
ATOM 1555 C CA . SER A 1 191 ? -7.502 -5.810 17.831 1.00 87.44 191 SER A CA 1
ATOM 1556 C C . SER A 1 191 ? -6.360 -5.163 17.041 1.00 87.44 191 SER A C 1
ATOM 1558 O O . SER A 1 191 ? -6.028 -5.595 15.937 1.00 87.44 191 SER A O 1
ATOM 1560 N N . ARG A 1 192 ? -5.675 -4.180 17.639 1.00 88.56 192 ARG A N 1
ATOM 1561 C CA . ARG A 1 192 ? -4.522 -3.519 17.019 1.00 88.56 192 ARG A CA 1
ATOM 1562 C C . ARG A 1 192 ? -3.358 -4.480 16.769 1.00 88.56 192 ARG A C 1
ATOM 1564 O O . ARG A 1 192 ? -2.826 -4.481 15.666 1.00 88.56 192 ARG A O 1
ATOM 1571 N N . GLU A 1 193 ? -2.981 -5.289 17.756 1.00 91.25 193 GLU A N 1
ATOM 1572 C CA . GLU A 1 193 ? -1.900 -6.281 17.623 1.00 91.25 193 GLU A CA 1
ATOM 1573 C C . GLU A 1 193 ? -2.202 -7.295 16.510 1.00 91.25 193 GLU A C 1
ATOM 1575 O O . GLU A 1 193 ? -1.327 -7.644 15.717 1.00 91.25 193 GLU A O 1
ATOM 1580 N N . LYS A 1 194 ? -3.461 -7.724 16.399 1.00 89.12 194 LYS A N 1
ATOM 1581 C CA . LYS A 1 194 ? -3.923 -8.626 15.343 1.00 89.12 194 LYS A CA 1
ATOM 1582 C C . LYS A 1 194 ? -3.851 -7.985 13.957 1.00 89.12 194 LYS A C 1
ATOM 1584 O O . LYS A 1 194 ? -3.365 -8.621 13.023 1.00 89.12 194 LYS A O 1
ATOM 1589 N N . VAL A 1 195 ? -4.291 -6.733 13.817 1.00 89.12 195 VAL A N 1
ATOM 1590 C CA . VAL A 1 195 ? -4.159 -5.976 12.560 1.00 89.12 195 VAL A CA 1
ATOM 1591 C C . VAL A 1 195 ? -2.687 -5.812 12.182 1.00 89.12 195 VAL A C 1
ATOM 1593 O O . VAL A 1 195 ? -2.322 -6.081 11.040 1.00 89.12 195 VAL A O 1
ATOM 1596 N N . GLU A 1 196 ? -1.828 -5.445 13.135 1.00 91.06 196 GLU A N 1
ATOM 1597 C CA . GLU A 1 196 ? -0.381 -5.327 12.919 1.00 91.06 196 GLU A CA 1
ATOM 1598 C C . GLU A 1 196 ? 0.242 -6.665 12.478 1.00 91.06 196 GLU A C 1
ATOM 1600 O O . GLU A 1 196 ? 1.084 -6.679 11.579 1.00 91.06 196 GLU A O 1
ATOM 1605 N N . LEU A 1 197 ? -0.205 -7.797 13.034 1.00 91.94 197 LEU A N 1
ATOM 1606 C CA . LEU A 1 197 ? 0.246 -9.130 12.623 1.00 91.94 197 LEU A CA 1
ATOM 1607 C C . LEU A 1 197 ? -0.166 -9.466 11.181 1.00 91.94 197 LEU A C 1
ATOM 1609 O O . LEU A 1 197 ? 0.668 -9.945 10.408 1.00 91.94 197 LEU A O 1
ATOM 1613 N N . ILE A 1 198 ? -1.428 -9.219 10.813 1.00 90.44 198 ILE A N 1
ATOM 1614 C CA . ILE A 1 198 ? -1.953 -9.512 9.469 1.00 90.44 198 ILE A CA 1
ATOM 1615 C C . ILE A 1 198 ? -1.271 -8.626 8.421 1.00 90.44 198 ILE A C 1
ATOM 1617 O O . ILE A 1 198 ? -0.775 -9.130 7.412 1.00 90.44 198 ILE A O 1
ATOM 1621 N N . GLU A 1 199 ? -1.196 -7.319 8.667 1.00 90.25 199 GLU A N 1
ATOM 1622 C CA . GLU A 1 199 ? -0.523 -6.377 7.767 1.00 90.25 199 GLU A CA 1
ATOM 1623 C C . GLU A 1 199 ? 0.985 -6.659 7.691 1.00 90.25 199 GLU A C 1
ATOM 1625 O O . GLU A 1 199 ? 1.573 -6.621 6.610 1.00 90.25 199 GLU A O 1
ATOM 1630 N N . GLY A 1 200 ? 1.612 -7.051 8.804 1.00 91.75 200 GLY A N 1
ATOM 1631 C CA . GLY A 1 200 ? 3.006 -7.489 8.825 1.00 91.75 200 GLY A CA 1
ATOM 1632 C C . GLY A 1 200 ? 3.249 -8.765 8.012 1.00 91.75 200 GLY A C 1
ATOM 1633 O O . GLY A 1 200 ? 4.281 -8.884 7.348 1.00 91.75 200 GLY A O 1
ATOM 1634 N N . ALA A 1 201 ? 2.311 -9.717 8.019 1.00 92.06 201 ALA A N 1
ATOM 1635 C CA . ALA A 1 201 ? 2.376 -10.906 7.169 1.00 92.06 201 ALA A CA 1
ATOM 1636 C C . ALA A 1 201 ? 2.242 -10.542 5.681 1.00 92.06 201 ALA A C 1
ATOM 1638 O O . ALA A 1 201 ? 3.077 -10.967 4.880 1.00 92.06 201 ALA A O 1
ATOM 1639 N N . ARG A 1 202 ? 1.275 -9.683 5.329 1.00 90.44 202 ARG A N 1
ATOM 1640 C CA . ARG A 1 202 ? 1.102 -9.154 3.963 1.00 90.44 202 ARG A CA 1
ATOM 1641 C C . ARG A 1 202 ? 2.362 -8.443 3.472 1.00 90.44 202 ARG A C 1
ATOM 1643 O O . ARG A 1 202 ? 2.838 -8.705 2.370 1.00 90.44 202 ARG A O 1
ATOM 1650 N N . GLU A 1 203 ? 2.958 -7.587 4.300 1.00 92.88 203 GLU A N 1
ATOM 1651 C CA . GLU A 1 203 ? 4.199 -6.892 3.951 1.00 92.88 203 GLU A CA 1
ATOM 1652 C C . GLU A 1 203 ? 5.349 -7.876 3.688 1.00 92.88 203 GLU A C 1
ATOM 1654 O O . GLU A 1 203 ? 6.068 -7.732 2.695 1.00 92.88 203 GLU A O 1
ATOM 1659 N N . LYS A 1 204 ? 5.499 -8.910 4.528 1.00 93.25 204 LYS A N 1
ATOM 1660 C CA . LYS A 1 204 ? 6.508 -9.966 4.338 1.00 93.25 204 LYS A CA 1
ATOM 1661 C C . LYS A 1 204 ? 6.318 -10.725 3.025 1.00 93.25 204 LYS A C 1
ATOM 1663 O O . LYS A 1 204 ? 7.311 -11.055 2.376 1.00 93.25 204 LYS A O 1
ATOM 1668 N N . GLU A 1 205 ? 5.082 -10.984 2.607 1.00 93.88 205 GLU A N 1
ATOM 1669 C CA . GLU A 1 205 ? 4.798 -11.628 1.318 1.00 93.88 205 GLU A CA 1
ATOM 1670 C C . GLU A 1 205 ? 5.239 -10.761 0.133 1.00 93.88 205 GLU A C 1
ATOM 1672 O O . GLU A 1 205 ? 5.913 -11.260 -0.773 1.00 93.88 205 GLU A O 1
ATOM 1677 N N . ILE A 1 206 ? 4.941 -9.457 0.162 1.00 93.31 206 ILE A N 1
ATOM 1678 C CA . ILE A 1 206 ? 5.358 -8.520 -0.895 1.00 93.31 206 ILE A CA 1
ATOM 1679 C C . ILE A 1 206 ? 6.888 -8.395 -0.917 1.00 93.31 206 ILE A C 1
ATOM 1681 O O . ILE A 1 206 ? 7.508 -8.456 -1.982 1.00 93.31 206 ILE A O 1
ATOM 1685 N N . LYS A 1 207 ? 7.526 -8.280 0.253 1.00 92.56 207 LYS A N 1
ATOM 1686 C CA . LYS A 1 207 ? 8.990 -8.268 0.366 1.00 92.56 207 LYS A CA 1
ATOM 1687 C C . LYS A 1 207 ? 9.609 -9.529 -0.242 1.00 92.56 207 LYS A C 1
ATOM 1689 O O . LYS A 1 207 ? 10.507 -9.426 -1.078 1.00 92.56 207 LYS A O 1
ATOM 1694 N N . LYS A 1 208 ? 9.070 -10.710 0.084 1.00 93.44 208 LYS A N 1
ATOM 1695 C CA . LYS A 1 208 ? 9.503 -11.996 -0.486 1.00 93.44 208 LYS A CA 1
ATOM 1696 C C . LYS A 1 208 ? 9.350 -12.029 -2.008 1.00 93.44 208 LYS A C 1
ATOM 1698 O O . LYS A 1 208 ? 10.279 -12.466 -2.686 1.00 93.44 208 LYS A O 1
ATOM 1703 N N . LYS A 1 209 ? 8.225 -11.543 -2.546 1.00 93.75 209 LYS A N 1
ATOM 1704 C CA . LYS A 1 209 ? 7.958 -11.471 -3.995 1.00 93.75 209 LYS A CA 1
ATOM 1705 C C . LYS A 1 209 ? 9.038 -10.692 -4.749 1.00 93.75 209 LYS A C 1
ATOM 1707 O O . LYS A 1 209 ? 9.420 -11.098 -5.842 1.00 93.75 209 LY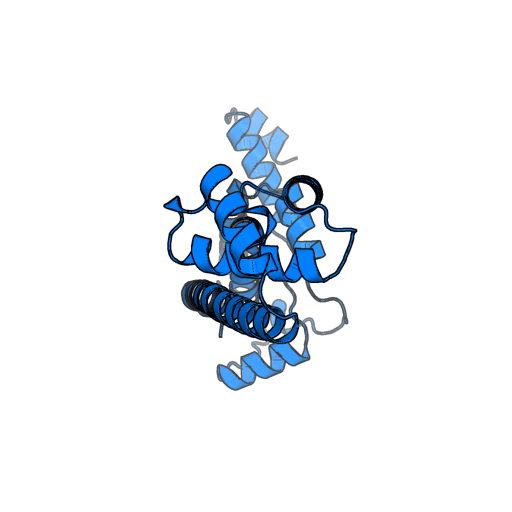S A O 1
ATOM 1712 N N . TYR A 1 210 ? 9.549 -9.611 -4.162 1.00 92.31 210 TYR A N 1
ATOM 1713 C CA . TYR A 1 210 ? 10.596 -8.785 -4.767 1.00 92.31 210 TYR A CA 1
ATOM 1714 C C . TYR A 1 210 ? 12.003 -9.074 -4.240 1.00 92.31 210 TYR A C 1
ATOM 1716 O O . TYR A 1 210 ? 12.921 -8.323 -4.550 1.00 92.31 210 TYR A O 1
ATOM 1724 N N . TRP A 1 211 ? 12.218 -10.148 -3.474 1.00 89.38 211 TRP A N 1
ATOM 1725 C CA . TRP A 1 211 ? 13.520 -10.461 -2.862 1.00 89.38 211 TRP A CA 1
ATOM 1726 C C . TRP A 1 211 ? 14.105 -9.288 -2.051 1.00 89.38 211 TRP A C 1
ATOM 1728 O O . TRP A 1 211 ? 15.308 -9.013 -2.090 1.00 89.38 211 TRP A O 1
ATOM 1738 N N . VAL A 1 212 ? 13.225 -8.585 -1.343 1.00 88.19 212 VAL A N 1
ATOM 1739 C CA . VAL A 1 212 ? 13.528 -7.517 -0.387 1.00 88.19 212 VAL A CA 1
ATOM 1740 C C . VAL A 1 212 ? 13.477 -8.121 1.020 1.00 88.19 212 VAL A C 1
ATOM 1742 O O . VAL A 1 212 ? 12.701 -9.044 1.267 1.00 88.19 212 VAL A O 1
ATOM 1745 N N . ARG A 1 213 ? 14.334 -7.640 1.922 1.00 80.81 213 ARG A N 1
ATOM 1746 C CA . ARG A 1 213 ? 14.375 -8.065 3.330 1.00 80.81 213 ARG A CA 1
ATOM 1747 C C . ARG A 1 213 ? 13.520 -7.151 4.205 1.00 80.81 213 ARG A C 1
ATOM 1749 O O . ARG A 1 213 ? 13.387 -5.949 3.881 1.00 80.81 213 ARG A O 1
#

Sequence (213 aa):
MSFEILTRLRFPSQTAEKIAILVRWHLFNYKLQRDVEEEIRRELNEEKHPRDPEDIELKGENYTTDASIRRLIRNVGPEHMDDLVKVRICDRIGSGVPKAIPYRLRHFQFRVEKILREGEAIKVTMLNINGNDLQSALGLSQSPRIGHILASLLEEVIDDPSKNDIALLEKRARELNELSDGELIAIRKRSREKVELIEGAREKEIKKKYWVR